Protein AF-A0A365MR87-F1 (afdb_monomer)

Solvent-accessible surface area (backbone atoms only — not comparable to full-atom values): 15514 Å² total; per-residue (Å²): 141,88,79,90,84,87,84,90,85,88,83,90,83,89,81,92,76,82,82,79,79,76,74,78,78,80,74,75,74,64,42,87,53,26,35,39,32,34,26,50,48,74,59,23,43,47,40,41,43,55,44,38,75,69,43,30,50,53,38,35,36,26,68,57,91,81,40,94,43,56,67,62,33,54,79,69,27,60,49,43,80,41,81,81,57,78,73,41,81,47,101,85,29,29,31,49,83,84,44,79,20,49,28,37,37,39,39,48,50,45,67,79,55,87,60,103,56,68,50,36,16,30,12,33,47,37,34,34,27,37,38,64,62,85,58,74,68,44,76,59,78,94,68,89,35,40,28,44,37,67,51,97,51,79,25,36,30,35,43,43,29,64,76,58,19,57,77,47,78,28,84,40,51,64,58,16,46,53,58,49,74,65,63,45,72,67,58,52,53,54,44,46,52,54,47,52,56,58,37,33,74,81,38,74,55,45,80,82,58,39,45,83,72,48,79,45,79,47,72,44,69,40,74,66,66,98,63,89,74,47,60,61,46,75,49,77,60,92,52,40,34,42,38,44,61,62,49,75,86,44,49,65,55,53,46,55,50,53,53,53,56,54,60,78,72,109

Mean predicted aligned error: 11.06 Å

pLDDT: mean 81.38, std 19.99, range [29.39, 98.56]

Radius of gyration: 28.37 Å; Cα contacts (8 Å, |Δi|>4): 464; chains: 1; bounding box: 66×49×100 Å

Structure (mmCIF, N/CA/C/O backbone):
data_AF-A0A365MR87-F1
#
_entry.id   AF-A0A365MR87-F1
#
loop_
_atom_site.group_PDB
_atom_site.id
_atom_site.type_symbol
_atom_site.label_atom_id
_atom_site.label_alt_id
_atom_site.label_comp_id
_atom_site.label_asym_id
_atom_site.label_entity_id
_atom_site.label_seq_id
_atom_site.pdbx_PDB_ins_code
_atom_site.Cartn_x
_atom_site.Cartn_y
_atom_site.Cartn_z
_atom_site.occupancy
_atom_site.B_iso_or_equiv
_atom_site.auth_seq_id
_atom_site.auth_comp_id
_atom_site.auth_asym_id
_atom_site.auth_atom_id
_atom_site.pdbx_PDB_model_num
ATOM 1 N N . MET A 1 1 ? 43.527 31.261 60.296 1.00 39.66 1 MET A N 1
ATOM 2 C CA . MET A 1 1 ? 43.014 31.760 61.588 1.00 39.66 1 MET A CA 1
ATOM 3 C C . MET A 1 1 ? 41.790 30.930 61.953 1.00 39.66 1 MET A C 1
ATOM 5 O O . MET A 1 1 ? 40.806 31.038 61.232 1.00 39.66 1 MET A O 1
ATOM 9 N N . PRO A 1 2 ? 41.865 30.044 62.959 1.00 48.03 2 PRO A N 1
ATOM 10 C CA . PRO A 1 2 ? 40.712 29.353 63.536 1.00 48.03 2 PRO A CA 1
ATOM 11 C C . PRO A 1 2 ? 40.233 30.050 64.828 1.00 48.03 2 PRO A C 1
ATOM 13 O O . PRO A 1 2 ? 41.038 30.710 65.481 1.00 48.03 2 PRO A O 1
ATOM 16 N N . ASN A 1 3 ? 38.941 29.919 65.156 1.00 32.72 3 ASN A N 1
ATOM 17 C CA . ASN A 1 3 ? 38.314 29.834 66.498 1.00 32.72 3 ASN A CA 1
ATOM 18 C C . ASN A 1 3 ? 36.781 29.971 66.308 1.00 32.72 3 ASN A C 1
ATOM 20 O O . ASN A 1 3 ? 36.352 30.884 65.609 1.00 32.72 3 ASN A O 1
ATOM 24 N N . LEU A 1 4 ? 35.940 28.983 66.667 1.00 32.91 4 LEU A N 1
ATOM 25 C CA . LEU A 1 4 ? 35.415 28.677 68.022 1.00 32.91 4 LEU A CA 1
ATOM 26 C C . LEU A 1 4 ? 34.749 29.915 68.671 1.00 32.91 4 LEU A C 1
ATOM 28 O O . LEU A 1 4 ? 35.384 30.957 68.724 1.00 32.91 4 LEU A O 1
ATOM 32 N N . GLU A 1 5 ? 33.545 29.922 69.254 1.00 35.00 5 GLU A N 1
ATOM 33 C CA . GLU A 1 5 ? 32.565 28.904 69.674 1.00 35.00 5 GLU A CA 1
ATOM 34 C C . GLU A 1 5 ? 31.368 29.649 70.353 1.00 35.00 5 GLU A C 1
ATOM 36 O O . GLU A 1 5 ? 31.521 30.824 70.689 1.00 35.00 5 GLU A O 1
ATOM 41 N N . LYS A 1 6 ? 30.272 28.922 70.664 1.00 36.34 6 LYS A N 1
ATOM 42 C CA . LYS A 1 6 ? 29.236 29.152 71.723 1.00 36.34 6 LYS A CA 1
ATOM 43 C C . LYS A 1 6 ? 28.023 30.059 71.435 1.00 36.34 6 LYS A C 1
ATOM 45 O O . LYS A 1 6 ? 28.171 31.227 71.110 1.00 36.34 6 LYS A O 1
ATOM 50 N N . GLU A 1 7 ? 26.789 29.528 71.363 1.00 31.56 7 GLU A N 1
ATOM 51 C CA . GLU A 1 7 ? 25.858 28.928 72.375 1.00 31.56 7 GLU A CA 1
ATOM 52 C C 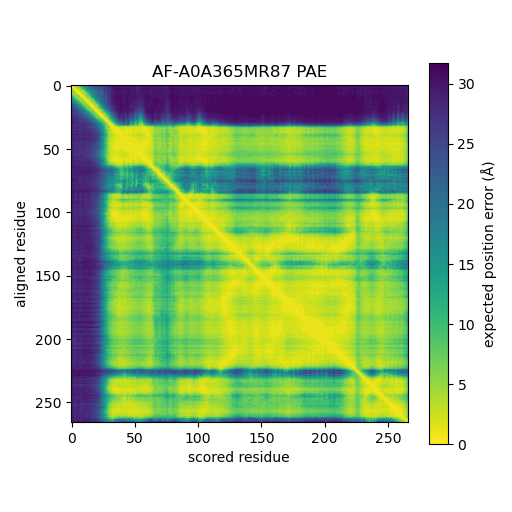. GLU A 1 7 ? 24.777 29.947 72.821 1.00 31.56 7 GLU A C 1
ATOM 54 O O . GLU A 1 7 ? 25.088 30.998 73.362 1.00 31.56 7 GLU A O 1
ATOM 59 N N . LEU A 1 8 ? 23.517 29.743 72.394 1.00 31.33 8 LEU A N 1
ATOM 60 C CA . LEU A 1 8 ? 22.327 29.331 73.182 1.00 31.33 8 LEU A CA 1
ATOM 61 C C . LEU A 1 8 ? 21.812 30.332 74.244 1.00 31.33 8 LEU A C 1
ATOM 63 O O . LEU A 1 8 ? 22.435 30.464 75.291 1.00 31.33 8 LEU A O 1
ATOM 67 N N . HIS A 1 9 ? 20.590 30.874 74.060 1.00 33.97 9 HIS A N 1
ATOM 68 C CA . HIS A 1 9 ? 19.428 30.608 74.946 1.00 33.97 9 HIS A CA 1
ATOM 69 C C . HIS A 1 9 ? 18.101 31.300 74.530 1.00 33.97 9 HIS A C 1
ATOM 71 O O . HIS A 1 9 ? 18.057 32.500 74.292 1.00 33.97 9 HIS A O 1
ATOM 77 N N . ASN A 1 10 ? 17.032 30.489 74.610 1.00 31.12 10 ASN A N 1
ATOM 78 C CA . ASN A 1 10 ? 15.643 30.736 75.047 1.00 31.12 10 ASN A CA 1
ATOM 79 C C . ASN A 1 10 ? 14.625 31.597 74.267 1.00 31.12 10 ASN A C 1
ATOM 81 O O . ASN A 1 10 ? 14.774 32.804 74.132 1.00 31.12 10 ASN A O 1
ATOM 85 N N . GLY A 1 11 ? 13.442 30.988 74.046 1.00 29.39 11 GLY A N 1
ATOM 86 C CA . GLY A 1 11 ? 12.170 31.619 74.443 1.00 29.39 11 GLY A CA 1
ATOM 87 C C . GLY A 1 11 ? 10.975 31.528 73.480 1.00 29.39 11 GLY A C 1
ATOM 88 O O . GLY A 1 11 ? 10.738 32.457 72.729 1.00 29.39 11 GLY A O 1
ATOM 89 N N . ASN A 1 12 ? 10.206 30.436 73.582 1.00 31.42 12 ASN A N 1
ATOM 90 C CA . ASN A 1 12 ? 8.736 30.286 73.474 1.00 31.42 12 ASN A CA 1
ATOM 91 C C . ASN A 1 12 ? 7.885 31.316 72.673 1.00 31.42 12 ASN A C 1
ATOM 93 O O . ASN A 1 12 ? 7.802 32.484 73.046 1.00 31.42 12 ASN A O 1
ATOM 97 N N . GLY A 1 13 ? 7.091 30.851 71.694 1.00 30.94 13 GLY A N 1
ATOM 98 C CA . GLY A 1 13 ? 6.071 31.676 71.026 1.00 30.94 13 GLY A CA 1
ATOM 99 C C . GLY A 1 13 ? 5.135 30.898 70.092 1.00 30.94 13 GLY A C 1
ATOM 100 O O . GLY A 1 13 ? 5.558 30.336 69.093 1.00 30.94 13 GLY A O 1
ATOM 101 N N . ASN A 1 14 ? 3.858 30.883 70.458 1.00 33.22 14 ASN A N 1
ATOM 102 C CA . ASN A 1 14 ? 2.709 30.215 69.846 1.00 33.22 14 ASN A CA 1
ATOM 103 C C . ASN A 1 14 ? 2.370 30.780 68.443 1.00 33.22 14 ASN A C 1
ATOM 105 O O . ASN A 1 14 ? 2.391 31.998 68.273 1.00 33.22 14 ASN A O 1
ATOM 109 N N . GLY A 1 15 ? 1.989 29.949 67.463 1.00 32.50 15 GLY A N 1
ATOM 110 C CA . GLY A 1 15 ? 1.650 30.433 66.114 1.00 32.50 15 GLY A CA 1
ATOM 111 C C . GLY A 1 15 ? 0.986 29.396 65.209 1.00 32.50 15 GLY A C 1
ATOM 112 O O . GLY A 1 15 ? 1.649 28.669 64.481 1.00 32.50 15 GLY A O 1
ATOM 113 N N . ASN A 1 16 ? -0.340 29.354 65.273 1.00 36.69 16 ASN A N 1
ATOM 114 C CA . ASN A 1 16 ? -1.251 28.583 64.433 1.00 36.69 16 ASN A CA 1
ATOM 115 C C . ASN A 1 16 ? -1.136 29.023 62.954 1.00 36.69 16 ASN A C 1
ATOM 117 O O . ASN A 1 16 ? -1.215 30.219 62.678 1.00 36.69 16 ASN A O 1
ATOM 121 N N . GLY A 1 17 ? -0.978 28.091 62.008 1.00 31.48 17 GLY A N 1
ATOM 122 C CA . GLY A 1 17 ? -0.733 28.432 60.601 1.00 31.48 17 GLY A CA 1
ATOM 123 C C . GLY A 1 17 ? -0.952 27.276 59.626 1.00 31.48 17 GLY A C 1
ATOM 124 O O . GLY A 1 17 ? 0.000 26.756 59.068 1.00 31.48 17 GLY A O 1
ATOM 125 N N . ILE A 1 18 ? -2.212 26.861 59.475 1.00 36.66 18 ILE A N 1
ATOM 126 C CA . ILE A 1 18 ? -2.854 26.421 58.222 1.00 36.66 18 ILE A CA 1
ATOM 127 C C . ILE A 1 18 ? -1.916 25.727 57.204 1.00 36.66 18 ILE A C 1
ATOM 129 O O . ILE A 1 18 ? -1.447 26.347 56.250 1.00 36.66 18 ILE A O 1
ATOM 133 N N . ASN A 1 19 ? -1.713 24.412 57.341 1.00 33.84 19 ASN A N 1
ATOM 134 C CA . ASN A 1 19 ? -1.258 23.599 56.211 1.00 33.84 19 ASN A CA 1
ATOM 135 C C . ASN A 1 19 ? -2.414 23.498 55.209 1.00 33.84 19 ASN A C 1
ATOM 137 O O . ASN A 1 19 ? -3.322 22.679 55.360 1.00 33.84 19 ASN A O 1
ATOM 141 N N . GLY A 1 20 ? -2.383 24.371 54.201 1.00 34.84 20 GLY A N 1
ATOM 142 C CA . GLY A 1 20 ? -3.139 24.211 52.969 1.00 34.84 20 GLY A CA 1
ATOM 143 C C . GLY A 1 20 ? -2.689 22.922 52.300 1.00 34.84 20 GLY A C 1
ATOM 144 O O . GLY A 1 20 ? -1.659 22.874 51.636 1.00 34.84 20 GLY A O 1
ATOM 145 N N . ASN A 1 21 ? -3.448 21.859 52.538 1.00 33.78 21 ASN A N 1
ATOM 146 C CA . ASN A 1 21 ? -3.334 20.612 51.813 1.00 33.78 21 ASN A CA 1
ATOM 147 C C . ASN A 1 21 ? -3.856 20.883 50.397 1.00 33.78 21 ASN A C 1
ATOM 149 O O . ASN A 1 21 ? -5.044 20.708 50.125 1.00 33.78 21 ASN A O 1
ATOM 153 N N . THR A 1 22 ? -2.996 21.387 49.512 1.00 37.41 22 THR A N 1
ATOM 154 C CA . THR A 1 22 ? -3.271 21.374 48.077 1.00 37.41 22 THR A CA 1
ATOM 155 C C . THR A 1 22 ? -3.253 19.908 47.678 1.00 37.41 22 THR A C 1
ATOM 157 O O . THR A 1 22 ? -2.196 19.331 47.428 1.00 37.41 22 THR A O 1
ATOM 160 N N . LYS A 1 23 ? -4.432 19.280 47.710 1.00 38.47 23 LYS A N 1
ATOM 161 C CA . LYS A 1 23 ? -4.682 18.062 46.954 1.00 38.47 23 LYS A CA 1
ATOM 162 C C . LYS A 1 23 ? -4.251 18.375 45.528 1.00 38.47 23 LYS A C 1
ATOM 164 O O . LYS A 1 23 ? -4.840 19.224 44.867 1.00 38.47 23 LYS A O 1
ATOM 169 N N . ILE A 1 24 ? -3.152 17.766 45.112 1.00 40.56 24 ILE A N 1
ATOM 170 C CA . ILE A 1 24 ? -2.909 17.559 43.698 1.00 40.56 24 ILE A CA 1
ATOM 171 C C . ILE A 1 24 ? -3.987 16.545 43.335 1.00 40.56 24 ILE A C 1
ATOM 173 O O . ILE A 1 24 ? -3.908 15.390 43.748 1.00 40.56 24 ILE A O 1
ATOM 177 N N . ASP A 1 25 ? -5.060 17.025 42.714 1.00 37.75 25 ASP A N 1
ATOM 178 C CA . ASP A 1 25 ? -6.076 16.164 42.130 1.00 37.75 25 ASP A CA 1
ATOM 179 C C . ASP A 1 25 ? -5.396 15.398 40.985 1.00 37.75 25 ASP A C 1
ATOM 181 O O . ASP A 1 25 ? -5.304 15.868 39.853 1.00 37.75 25 ASP A O 1
ATOM 185 N N . GLU A 1 26 ? -4.848 14.225 41.305 1.00 44.50 26 GLU A N 1
ATOM 186 C CA . GLU A 1 26 ? -4.468 13.192 40.341 1.00 44.50 26 GLU A CA 1
ATOM 187 C C . GLU A 1 26 ? -5.735 12.508 39.802 1.00 44.50 26 GLU A C 1
ATOM 189 O O . GLU A 1 26 ? -5.887 11.295 39.881 1.00 44.50 26 GLU A O 1
ATOM 194 N N . ASP A 1 27 ? -6.656 13.281 39.229 1.00 43.44 27 ASP A N 1
ATOM 195 C CA . ASP A 1 27 ? -7.640 12.747 38.290 1.00 43.44 27 ASP A CA 1
ATOM 196 C C . ASP A 1 27 ? -7.040 12.877 36.886 1.00 43.44 27 ASP A C 1
ATOM 198 O O . ASP A 1 27 ? -7.442 13.694 36.057 1.00 43.44 27 ASP A O 1
ATOM 202 N N . SER A 1 28 ? -6.028 12.051 36.596 1.00 48.81 28 SER A N 1
ATOM 203 C CA . SER A 1 28 ? -5.763 11.699 35.206 1.00 48.81 28 SER A CA 1
ATOM 204 C C . SER A 1 28 ? -6.929 10.823 34.769 1.00 48.81 28 SER A C 1
ATOM 206 O O . SER A 1 28 ? -6.945 9.623 35.050 1.00 48.81 28 SER A O 1
ATOM 208 N N . CYS A 1 29 ? -7.934 11.428 34.143 1.00 47.59 29 CYS A N 1
ATOM 209 C CA . CYS A 1 29 ? -9.028 10.721 33.497 1.00 47.59 29 CYS A CA 1
ATOM 210 C C . CYS A 1 29 ? -8.429 9.778 32.444 1.00 47.59 29 CYS A C 1
ATOM 212 O O . CYS A 1 29 ? -8.206 10.174 31.301 1.00 47.59 29 CYS A O 1
ATOM 214 N N . ILE A 1 30 ? -8.106 8.540 32.831 1.00 58.91 30 ILE A N 1
ATOM 215 C CA . ILE A 1 30 ? -7.782 7.479 31.884 1.00 58.91 30 ILE A CA 1
ATOM 216 C C . ILE A 1 30 ? -9.048 7.323 31.058 1.00 58.91 30 ILE A C 1
ATOM 218 O O . ILE A 1 30 ? -10.094 6.939 31.580 1.00 58.91 30 ILE A O 1
ATOM 222 N N . ASN A 1 31 ? -8.967 7.710 29.791 1.00 64.25 31 ASN A N 1
ATOM 223 C CA . ASN A 1 31 ? -10.094 7.627 28.886 1.00 64.25 31 ASN A CA 1
ATOM 224 C C . ASN A 1 31 ? -10.540 6.151 28.859 1.00 64.25 31 ASN A C 1
ATOM 226 O O . ASN A 1 31 ? -9.704 5.287 28.571 1.00 64.25 31 ASN A O 1
ATOM 230 N N . PRO A 1 32 ? -11.789 5.815 29.241 1.00 72.38 32 PRO A N 1
ATOM 231 C CA . PRO A 1 32 ? -12.143 4.444 29.619 1.00 72.38 32 PRO A CA 1
ATOM 232 C C . PRO A 1 32 ? -12.109 3.474 28.438 1.00 72.38 32 PRO A C 1
ATOM 234 O O . PRO A 1 32 ? -12.088 2.261 28.639 1.00 72.38 32 PRO A O 1
ATOM 237 N N . HIS A 1 33 ? -12.109 3.996 27.211 1.00 88.12 33 HIS A N 1
ATOM 238 C CA . HIS A 1 33 ? -12.177 3.181 26.016 1.00 88.12 33 HIS A CA 1
ATOM 239 C C . HIS A 1 33 ? -10.834 2.562 25.632 1.00 88.12 33 HIS A C 1
ATOM 241 O O . HIS A 1 33 ? -9.758 3.166 25.695 1.00 88.12 33 HIS A O 1
ATOM 247 N N . SER A 1 34 ? -10.937 1.328 25.162 1.00 93.44 34 SER A N 1
ATOM 248 C CA . SER A 1 34 ? -9.838 0.519 24.679 1.00 93.44 34 SER A CA 1
ATOM 249 C C . SER A 1 34 ? -10.014 0.145 23.207 1.00 93.44 34 SER A C 1
ATOM 251 O O . SER A 1 34 ? -11.113 -0.183 22.760 1.00 93.44 34 SER A O 1
ATOM 253 N N . PHE A 1 35 ? -8.911 0.170 22.459 1.00 94.56 35 PHE A N 1
ATOM 254 C CA . PHE A 1 35 ? -8.877 -0.053 21.016 1.00 94.56 35 PHE A CA 1
ATOM 255 C C . PHE A 1 35 ? -7.924 -1.181 20.631 1.00 94.56 35 PHE A C 1
ATOM 257 O O . PHE A 1 35 ? -6.747 -1.168 21.001 1.00 94.56 35 PHE A O 1
ATOM 264 N N . GLY A 1 36 ? -8.420 -2.106 19.815 1.00 93.81 36 GLY A N 1
ATOM 265 C CA . GLY A 1 36 ? -7.586 -2.989 19.006 1.00 93.81 36 GLY A CA 1
ATOM 266 C C . GLY A 1 36 ? -7.402 -2.404 17.607 1.00 93.81 36 GLY A C 1
ATOM 267 O O . GLY A 1 36 ? -8.382 -2.084 16.946 1.00 93.81 36 GLY A O 1
ATOM 268 N N . ILE A 1 37 ? -6.173 -2.250 17.128 1.00 93.00 37 ILE A N 1
ATOM 269 C CA . ILE A 1 37 ? -5.883 -1.732 15.783 1.00 93.00 37 ILE A CA 1
ATOM 270 C C . ILE A 1 37 ? -5.313 -2.867 14.939 1.00 93.00 37 ILE A C 1
ATOM 272 O O . ILE A 1 37 ? -4.343 -3.495 15.345 1.00 93.00 37 ILE A O 1
ATOM 276 N N . ILE A 1 38 ? -5.891 -3.132 13.772 1.00 92.00 38 ILE A N 1
ATOM 277 C CA . ILE A 1 38 ? -5.491 -4.213 12.865 1.00 92.00 38 ILE A CA 1
ATOM 278 C C . ILE A 1 38 ? -4.833 -3.592 11.631 1.00 92.00 38 ILE A C 1
ATOM 280 O O . ILE A 1 38 ? -5.456 -2.803 10.923 1.00 92.00 38 ILE A O 1
ATOM 284 N N . GLY A 1 39 ? -3.578 -3.964 11.368 1.00 89.25 39 GLY A N 1
ATOM 285 C CA . GLY A 1 39 ? -2.770 -3.481 10.246 1.00 89.25 39 GLY A CA 1
ATOM 286 C C . GLY A 1 39 ? -1.768 -2.401 10.659 1.00 89.25 39 GLY A C 1
ATOM 287 O O . GLY A 1 39 ? -2.120 -1.243 10.852 1.00 89.25 39 GLY A O 1
ATOM 288 N N . GLY A 1 40 ? -0.489 -2.755 10.727 1.00 86.44 40 GLY A N 1
ATOM 289 C CA . GLY A 1 40 ? 0.649 -1.917 11.118 1.00 86.44 40 GLY A CA 1
ATOM 290 C C . GLY A 1 40 ? 1.262 -1.087 9.987 1.00 86.44 40 GLY A C 1
ATOM 291 O O . GLY A 1 40 ? 2.439 -0.731 10.045 1.00 86.44 40 GLY A O 1
ATOM 292 N N . GLY A 1 41 ? 0.485 -0.767 8.949 1.00 85.56 41 GLY A N 1
ATOM 293 C CA . GLY A 1 41 ? 0.874 0.217 7.937 1.00 85.56 41 GLY A CA 1
ATOM 294 C C . GLY A 1 41 ? 0.895 1.646 8.494 1.00 85.56 41 GLY A C 1
ATOM 295 O O . GLY A 1 41 ? 0.666 1.871 9.683 1.00 85.56 41 GLY A O 1
ATOM 296 N N . TRP A 1 42 ? 1.119 2.636 7.623 1.00 87.19 42 TRP A N 1
ATOM 297 C CA . TRP A 1 42 ? 1.123 4.056 8.003 1.00 87.19 42 TRP A CA 1
ATOM 298 C C . TRP A 1 42 ? -0.114 4.438 8.823 1.00 87.19 42 TRP A C 1
ATOM 300 O O . TRP A 1 42 ? 0.020 4.953 9.930 1.00 87.19 42 TRP A O 1
ATOM 310 N N . TYR A 1 43 ? -1.304 4.110 8.311 1.00 91.25 43 TYR A N 1
ATOM 311 C CA . TYR A 1 43 ? -2.580 4.449 8.939 1.00 91.25 43 TYR A CA 1
ATOM 312 C C . TYR A 1 43 ? -2.757 3.819 10.318 1.00 91.25 43 TYR A C 1
ATOM 314 O O . TYR A 1 43 ? -3.024 4.546 11.270 1.00 91.25 43 TYR A O 1
ATOM 322 N N . GLY A 1 44 ? -2.578 2.503 10.460 1.00 90.94 44 GLY A N 1
ATOM 323 C CA . GLY A 1 44 ? -2.753 1.861 11.761 1.00 90.94 44 GLY A CA 1
ATOM 324 C C . GLY A 1 44 ? -1.720 2.315 12.791 1.00 90.94 44 GLY A C 1
ATOM 325 O O . GLY A 1 44 ? -2.093 2.588 13.929 1.00 90.94 44 GLY A O 1
ATOM 326 N N . CYS A 1 45 ? -0.454 2.511 12.398 1.00 89.12 45 CYS A N 1
ATOM 327 C CA . CYS A 1 45 ? 0.570 3.073 13.287 1.00 89.12 45 CYS A CA 1
ATOM 328 C C . CYS A 1 45 ? 0.222 4.497 13.747 1.00 89.12 45 CYS A C 1
ATOM 330 O O . CYS A 1 45 ? 0.343 4.814 14.934 1.00 89.12 45 CYS A O 1
ATOM 332 N N . HIS A 1 46 ? -0.224 5.357 12.827 1.00 89.94 46 HIS A N 1
ATOM 333 C CA . HIS A 1 46 ? -0.623 6.722 13.161 1.00 89.94 46 HIS A CA 1
ATOM 334 C C . HIS A 1 46 ? -1.851 6.741 14.072 1.00 89.94 46 HIS A C 1
ATOM 336 O O . HIS A 1 46 ? -1.789 7.336 15.140 1.00 89.94 46 HIS A O 1
ATOM 342 N N . ILE A 1 47 ? -2.927 6.036 13.706 1.00 92.00 47 ILE A N 1
ATOM 343 C CA . ILE A 1 47 ? -4.153 5.949 14.513 1.00 92.00 47 ILE A CA 1
ATOM 344 C C . ILE A 1 47 ? -3.829 5.427 15.916 1.00 92.00 47 ILE A C 1
ATOM 346 O O . ILE A 1 47 ? -4.260 6.022 16.902 1.00 92.00 47 ILE A O 1
ATOM 350 N N . ALA A 1 48 ? -3.024 4.365 16.022 1.00 91.12 48 ALA A N 1
ATOM 351 C CA . ALA A 1 48 ? -2.650 3.797 17.311 1.00 91.12 48 ALA A CA 1
ATOM 352 C C . ALA A 1 48 ? -1.884 4.798 18.190 1.00 91.12 48 ALA A C 1
ATOM 354 O O . ALA A 1 48 ? -2.157 4.916 19.384 1.00 91.12 48 ALA A O 1
ATOM 355 N N . THR A 1 49 ? -0.934 5.527 17.600 1.00 89.19 49 THR A N 1
ATOM 356 C CA . THR A 1 49 ? -0.131 6.529 18.314 1.00 89.19 49 THR A CA 1
ATOM 357 C C . THR A 1 49 ? -0.980 7.728 18.735 1.00 89.19 49 THR A C 1
ATOM 359 O O . THR A 1 49 ? -0.893 8.150 19.887 1.00 89.19 49 THR A O 1
ATOM 362 N N . SER A 1 50 ? -1.840 8.236 17.848 1.00 90.81 50 SER A N 1
ATOM 363 C CA . SER A 1 50 ? -2.726 9.371 18.126 1.00 90.81 50 SER A CA 1
ATOM 364 C C . SER A 1 50 ? -3.734 9.049 19.231 1.00 90.81 50 SER A C 1
ATOM 366 O O . SER A 1 50 ? -3.867 9.820 20.176 1.00 90.81 50 SER A O 1
ATOM 368 N N . LEU A 1 51 ? -4.386 7.880 19.186 1.00 91.00 51 LEU A N 1
ATOM 369 C CA . LEU A 1 51 ? -5.309 7.455 20.246 1.00 91.00 51 LEU A CA 1
ATOM 370 C C . LEU A 1 51 ? -4.586 7.273 21.588 1.00 91.00 51 LEU A C 1
ATOM 372 O O . LEU A 1 51 ? -5.075 7.710 22.627 1.00 91.00 51 LEU A O 1
ATOM 376 N N . ARG A 1 52 ? -3.382 6.693 21.590 1.00 88.75 52 ARG A N 1
ATOM 377 C CA . ARG A 1 52 ? -2.610 6.539 22.829 1.00 88.75 52 ARG A CA 1
ATOM 378 C C . ARG A 1 52 ? -2.190 7.884 23.426 1.00 88.75 52 ARG A C 1
ATOM 380 O O . ARG A 1 52 ? -2.228 8.038 24.644 1.00 88.75 52 ARG A O 1
ATOM 387 N N . ALA A 1 53 ? -1.822 8.858 22.591 1.00 88.69 53 ALA A N 1
ATOM 388 C CA . ALA A 1 53 ? -1.485 10.213 23.033 1.00 88.69 53 ALA A CA 1
ATOM 389 C C . ALA A 1 53 ? -2.671 10.937 23.700 1.00 88.69 53 ALA A C 1
ATOM 391 O O . ALA A 1 53 ? -2.457 11.791 24.555 1.00 88.69 53 ALA A O 1
ATOM 392 N N . LEU A 1 54 ? -3.906 10.557 23.359 1.00 89.44 54 LEU A N 1
ATOM 393 C CA . LEU A 1 54 ? -5.142 11.046 23.983 1.00 89.44 54 LEU A CA 1
ATOM 394 C C . LEU A 1 54 ? -5.548 10.263 25.248 1.00 89.44 54 LEU A C 1
ATOM 396 O O . LEU A 1 54 ? -6.617 10.503 25.806 1.00 89.44 54 LEU A O 1
ATOM 400 N N . GLY A 1 55 ? -4.715 9.323 25.708 1.00 89.38 55 GLY A N 1
ATOM 401 C CA . GLY A 1 55 ? -4.924 8.574 26.950 1.00 89.38 55 GLY A CA 1
ATOM 402 C C . GLY A 1 55 ? -5.748 7.290 26.815 1.00 89.38 55 GLY A C 1
ATOM 403 O O . GLY A 1 55 ? -6.028 6.657 27.831 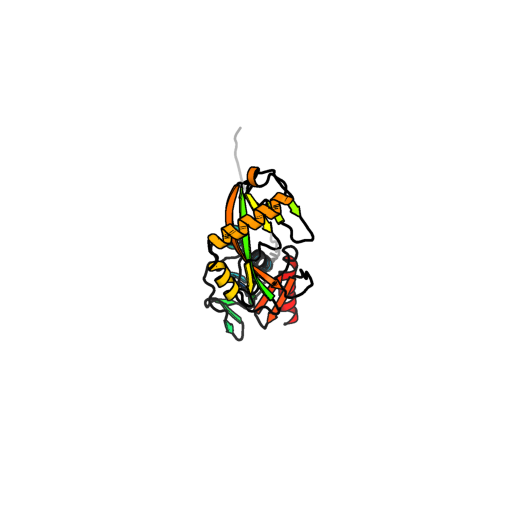1.00 89.38 55 GLY A O 1
ATOM 404 N N . PHE A 1 56 ? -6.118 6.874 25.598 1.00 90.56 56 PHE A N 1
ATOM 405 C CA . PHE A 1 56 ? -6.826 5.609 25.378 1.00 90.56 56 PHE A CA 1
ATOM 406 C C . PHE A 1 56 ? -5.899 4.394 25.529 1.00 90.56 56 PHE A C 1
ATOM 408 O O . PHE A 1 56 ? -4.711 4.436 25.185 1.00 90.56 56 PHE A O 1
ATOM 415 N N . ARG A 1 57 ? -6.456 3.257 25.968 1.00 91.81 57 ARG A N 1
ATOM 416 C CA . ARG A 1 57 ? -5.744 1.969 25.952 1.00 91.81 57 ARG A CA 1
ATOM 417 C C . ARG A 1 57 ? -5.721 1.425 24.526 1.00 91.81 57 ARG A C 1
ATOM 419 O O . ARG A 1 57 ? -6.772 1.129 23.974 1.00 91.81 57 ARG A O 1
ATOM 426 N N . VAL A 1 58 ? -4.545 1.237 23.935 1.00 91.56 58 VAL A N 1
ATOM 427 C CA . VAL A 1 58 ? -4.420 0.800 22.533 1.00 91.56 58 VAL A CA 1
ATOM 428 C C . VAL A 1 58 ? -3.492 -0.402 22.413 1.00 91.56 58 VAL A C 1
ATOM 430 O O . VAL A 1 58 ? -2.446 -0.439 23.061 1.00 91.56 58 VAL A O 1
ATOM 433 N N . LYS A 1 59 ? -3.853 -1.350 21.545 1.00 90.44 59 LYS A N 1
ATOM 434 C CA . LYS A 1 59 ? -2.990 -2.452 21.109 1.00 90.44 59 LYS A CA 1
ATOM 435 C C . LYS A 1 59 ? -3.037 -2.591 19.587 1.00 90.44 59 LYS A C 1
ATOM 437 O O . 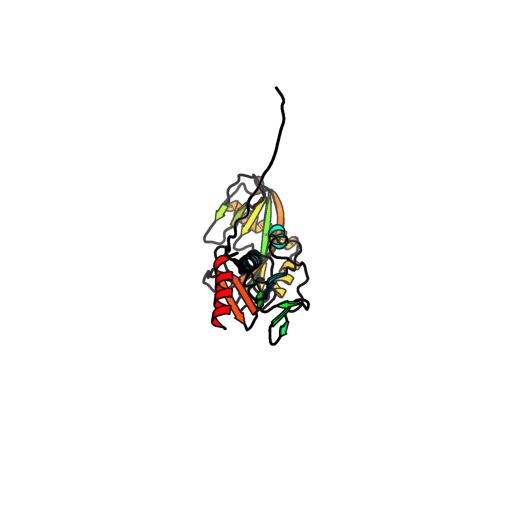LYS A 1 59 ? -4.120 -2.610 19.010 1.00 90.44 59 LYS A O 1
ATOM 442 N N . LEU A 1 60 ? -1.871 -2.676 18.946 1.00 89.19 60 LEU A N 1
ATOM 443 C CA . LEU A 1 60 ? -1.729 -2.833 17.493 1.00 89.19 60 LEU A CA 1
ATOM 444 C C . LEU A 1 60 ? -1.394 -4.291 17.141 1.00 89.19 60 LEU A C 1
ATOM 446 O O . LEU A 1 60 ? -0.518 -4.890 17.762 1.00 89.19 60 LEU A O 1
ATOM 450 N N . PHE A 1 61 ? -2.063 -4.829 16.127 1.00 88.06 61 PHE A N 1
ATOM 451 C CA . PHE A 1 61 ? -1.896 -6.182 15.606 1.00 88.06 61 PHE A CA 1
ATOM 452 C C . PHE A 1 61 ? -1.419 -6.119 14.150 1.00 88.06 61 PHE A C 1
ATOM 454 O O . PHE A 1 61 ? -2.049 -5.471 13.309 1.00 88.06 61 PHE A O 1
ATOM 461 N N . GLU A 1 62 ? -0.316 -6.803 13.842 1.00 84.38 62 GLU A N 1
ATOM 462 C CA . GLU A 1 62 ? 0.257 -6.886 12.494 1.00 84.38 62 GLU A CA 1
ATOM 463 C C . GLU A 1 62 ? 0.678 -8.327 12.176 1.00 84.38 62 GLU A C 1
ATOM 465 O O . GLU A 1 62 ? 1.342 -8.992 12.973 1.00 84.38 62 GLU A O 1
ATOM 470 N N . GLN A 1 63 ? 0.293 -8.803 10.990 1.00 79.88 63 GLN A N 1
ATOM 471 C CA . GLN A 1 63 ? 0.520 -10.183 10.558 1.00 79.88 63 GLN A CA 1
ATOM 472 C C . GLN A 1 63 ? 1.935 -10.421 10.010 1.00 79.88 63 GLN A C 1
ATOM 474 O O . GLN A 1 63 ? 2.432 -11.546 10.044 1.00 79.88 63 GLN A O 1
ATOM 479 N N . HIS A 1 64 ? 2.587 -9.385 9.481 1.00 73.94 64 HIS A N 1
ATOM 480 C CA . HIS A 1 64 ? 3.915 -9.469 8.890 1.00 73.94 64 HIS A CA 1
ATOM 481 C C . HIS A 1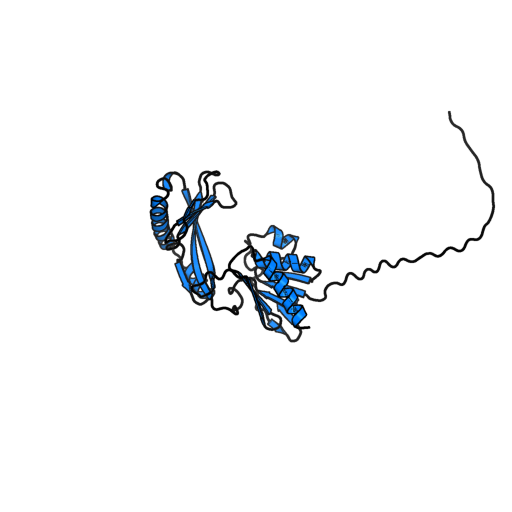 64 ? 4.971 -8.926 9.842 1.00 73.94 64 HIS A C 1
ATOM 483 O O . HIS A 1 64 ? 4.975 -7.741 10.156 1.00 73.94 64 HIS A O 1
ATOM 489 N N . SER A 1 65 ? 5.951 -9.759 10.196 1.00 62.12 65 SER A N 1
ATOM 490 C CA . SER A 1 65 ? 7.117 -9.337 10.982 1.00 62.12 65 SER A CA 1
ATOM 491 C C . SER A 1 65 ? 7.935 -8.237 10.305 1.00 62.12 65 SER A C 1
ATOM 493 O O . SER A 1 65 ? 8.664 -7.530 10.987 1.00 62.12 65 SER A O 1
ATOM 495 N N . ASP A 1 66 ? 7.816 -8.079 8.983 1.00 56.53 66 ASP A N 1
ATOM 496 C CA . ASP A 1 66 ? 8.521 -7.090 8.162 1.00 56.53 66 ASP A CA 1
ATOM 497 C C . ASP A 1 66 ? 7.714 -5.811 7.910 1.00 56.53 66 ASP A C 1
ATOM 499 O O . ASP A 1 66 ? 7.721 -5.262 6.808 1.00 56.53 66 ASP A O 1
ATOM 503 N N . CYS A 1 67 ? 7.016 -5.296 8.927 1.00 52.62 67 CYS A N 1
ATOM 504 C CA . CYS A 1 67 ? 6.356 -4.005 8.773 1.00 52.62 67 CYS A CA 1
ATOM 505 C C . CYS A 1 67 ? 7.395 -2.877 8.612 1.00 52.62 67 CYS A C 1
ATOM 507 O O . CYS A 1 67 ? 8.405 -2.806 9.317 1.00 52.62 67 CYS A O 1
ATOM 509 N N . TYR A 1 68 ? 7.144 -1.969 7.667 1.00 53.38 68 TYR A N 1
ATOM 510 C CA . TYR A 1 68 ? 8.025 -0.833 7.364 1.00 53.38 68 TYR A CA 1
ATOM 511 C C . TYR A 1 68 ? 8.274 0.062 8.594 1.00 53.38 68 TYR A C 1
ATOM 513 O O . TYR A 1 68 ? 9.312 0.704 8.720 1.00 53.38 68 TYR A O 1
ATOM 521 N N . MET A 1 69 ? 7.340 0.045 9.548 1.00 56.19 69 MET A N 1
ATOM 522 C CA . MET A 1 69 ? 7.344 0.867 10.756 1.00 56.19 69 MET A CA 1
ATOM 523 C C . MET A 1 69 ? 7.709 0.077 12.020 1.00 56.19 69 MET A C 1
ATOM 525 O O . MET A 1 69 ? 7.248 0.418 13.109 1.00 56.19 69 MET A O 1
ATOM 529 N N . LYS A 1 70 ? 8.566 -0.950 11.902 1.00 55.81 70 LYS A N 1
ATOM 530 C CA . LYS A 1 70 ? 9.076 -1.769 13.025 1.00 55.81 70 LYS A CA 1
ATOM 531 C C . LYS A 1 70 ? 9.429 -0.943 14.263 1.00 55.81 70 LYS A C 1
ATOM 533 O O . LYS A 1 70 ? 9.074 -1.323 15.375 1.00 55.81 70 LYS A O 1
ATOM 538 N N . HIS A 1 71 ? 10.117 0.184 14.076 1.00 53.81 71 HIS A N 1
ATOM 539 C CA . HIS A 1 71 ? 10.554 1.019 15.191 1.00 53.81 71 HIS A CA 1
ATOM 540 C C . HIS A 1 71 ? 9.366 1.710 15.877 1.00 53.81 71 HIS A C 1
ATOM 542 O O . HIS A 1 71 ? 9.164 1.513 17.067 1.00 53.81 71 HIS A O 1
ATOM 548 N N . LEU A 1 72 ? 8.513 2.415 15.126 1.00 51.16 72 LEU A N 1
ATOM 549 C CA . LEU A 1 72 ? 7.365 3.152 15.679 1.00 51.16 72 LEU A CA 1
ATOM 550 C C . LEU A 1 72 ? 6.309 2.234 16.312 1.00 51.16 72 LEU A C 1
ATOM 552 O O . LEU A 1 72 ? 5.765 2.544 17.371 1.00 51.16 72 LEU A O 1
ATOM 556 N N . ALA A 1 73 ? 6.062 1.071 15.710 1.00 51.34 73 ALA A N 1
ATOM 557 C CA . ALA A 1 73 ? 5.093 0.103 16.214 1.00 51.34 73 ALA A CA 1
ATOM 558 C C . ALA A 1 73 ? 5.515 -0.496 17.575 1.00 51.34 73 ALA A C 1
ATOM 560 O O . ALA A 1 73 ? 4.671 -0.746 18.443 1.00 51.34 73 ALA A O 1
ATOM 561 N N . THR A 1 74 ? 6.822 -0.693 17.787 1.00 54.69 74 THR A N 1
ATOM 562 C CA . THR A 1 74 ? 7.351 -1.391 18.971 1.00 54.69 74 THR A CA 1
ATOM 563 C C . THR A 1 74 ? 7.521 -0.461 20.173 1.00 54.69 74 THR A C 1
ATOM 565 O O . THR A 1 74 ? 7.159 -0.842 21.285 1.00 54.69 74 THR A O 1
ATOM 568 N N . THR A 1 75 ? 8.020 0.766 19.985 1.00 52.66 75 THR A N 1
ATOM 569 C CA . THR A 1 75 ? 8.279 1.693 21.105 1.00 52.66 75 THR A CA 1
ATOM 570 C C . THR A 1 75 ? 7.055 2.497 21.542 1.00 52.66 75 THR A C 1
ATOM 572 O O . THR A 1 75 ? 7.004 2.909 22.699 1.00 52.66 75 THR A O 1
ATOM 575 N N . SER A 1 76 ? 6.058 2.705 20.671 1.00 51.12 76 SER A N 1
ATOM 576 C CA . SER A 1 76 ? 4.942 3.629 20.949 1.00 51.12 76 SER A CA 1
ATOM 577 C C . SER A 1 76 ? 3.579 2.951 21.123 1.00 51.12 76 SER A C 1
ATOM 579 O O . SER A 1 76 ? 2.750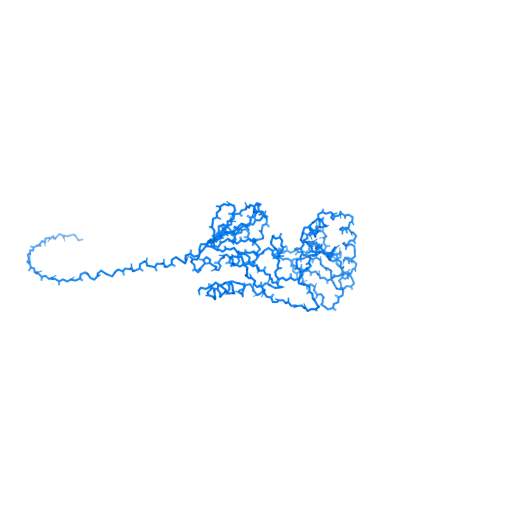 3.457 21.875 1.00 51.12 76 SER A O 1
ATOM 581 N N . SER A 1 77 ? 3.320 1.794 20.504 1.00 53.50 77 SER A N 1
ATOM 582 C CA . SER A 1 77 ? 1.953 1.233 20.409 1.00 53.50 77 SER A CA 1
ATOM 583 C C . SER A 1 77 ? 1.769 -0.162 21.013 1.00 53.50 77 SER A C 1
ATOM 585 O O . SER A 1 77 ? 0.636 -0.627 21.088 1.00 53.50 77 SER A O 1
ATOM 587 N N . GLY A 1 78 ? 2.837 -0.828 21.471 1.00 57.97 78 GLY A N 1
ATOM 588 C CA . GLY A 1 78 ? 2.740 -2.211 21.955 1.00 57.97 78 GLY A CA 1
ATOM 589 C C . GLY A 1 78 ? 2.287 -3.171 20.851 1.00 57.97 78 GLY A C 1
ATOM 590 O O . GLY A 1 78 ? 1.331 -3.920 21.039 1.00 57.97 78 GLY A O 1
ATOM 591 N N . CYS A 1 79 ? 2.927 -3.088 19.679 1.00 58.44 79 CYS A N 1
ATOM 592 C CA . CYS A 1 79 ? 2.628 -3.955 18.543 1.00 58.44 79 CYS A CA 1
ATOM 593 C C . CYS A 1 79 ? 2.885 -5.427 18.884 1.00 58.44 79 CYS A C 1
ATOM 595 O O . CYS A 1 79 ? 3.975 -5.776 19.345 1.00 58.44 79 CYS A O 1
ATOM 597 N N . ILE A 1 80 ? 1.896 -6.282 18.625 1.00 57.09 80 ILE A N 1
ATOM 598 C CA . ILE A 1 80 ? 2.049 -7.733 18.677 1.00 57.09 80 ILE A CA 1
ATOM 599 C C . ILE A 1 80 ? 2.047 -8.288 17.259 1.00 57.09 80 ILE A C 1
ATOM 601 O O . ILE A 1 80 ? 1.143 -8.029 16.462 1.00 57.09 80 ILE A O 1
ATOM 605 N N . TRP A 1 81 ? 3.072 -9.089 16.981 1.00 55.72 81 TRP A N 1
ATOM 606 C CA . TRP A 1 81 ? 3.155 -9.905 15.782 1.00 55.72 81 TRP A CA 1
ATOM 607 C C . TRP A 1 81 ? 2.338 -11.167 16.002 1.00 55.72 81 TRP A C 1
ATOM 609 O O . TRP A 1 81 ? 2.715 -12.018 16.810 1.00 55.72 81 TRP A O 1
ATOM 619 N N . ALA A 1 82 ? 1.228 -11.291 15.292 1.00 56.28 82 ALA A N 1
ATOM 620 C CA . ALA A 1 82 ? 0.425 -12.495 15.345 1.00 56.28 82 ALA A CA 1
ATOM 621 C C . ALA A 1 82 ? -0.332 -12.695 14.036 1.00 56.28 82 ALA A C 1
ATOM 623 O O . ALA A 1 82 ? -0.724 -11.738 13.367 1.00 56.28 82 ALA A O 1
ATOM 624 N N . SER A 1 83 ? -0.550 -13.959 13.670 1.00 56.22 83 SER A N 1
ATOM 625 C CA . SER A 1 83 ? -1.529 -14.283 12.637 1.00 56.22 83 SER A CA 1
ATOM 626 C C . SER A 1 83 ? -2.898 -13.930 13.209 1.00 56.22 83 SER A C 1
ATOM 628 O O . SER A 1 83 ? -3.369 -14.595 14.128 1.00 56.22 83 SER A O 1
ATOM 630 N N . ILE A 1 84 ? -3.478 -12.826 12.736 1.00 60.31 84 ILE A N 1
ATOM 631 C CA . ILE A 1 84 ? -4.655 -12.235 13.371 1.00 60.31 84 ILE A CA 1
ATOM 632 C C . ILE A 1 84 ? -5.818 -13.231 13.304 1.00 60.31 84 ILE A C 1
ATOM 634 O O . ILE A 1 84 ? -6.337 -13.545 12.232 1.00 60.31 84 ILE A O 1
ATOM 638 N N . MET A 1 85 ? -6.219 -13.722 14.477 1.00 64.44 85 MET A N 1
ATOM 639 C CA . MET A 1 85 ? -7.413 -14.541 14.680 1.00 64.44 85 MET A CA 1
ATOM 640 C C . MET A 1 85 ? -8.700 -13.713 14.486 1.00 64.44 85 MET A C 1
ATOM 642 O O . MET A 1 85 ? -8.645 -12.482 14.507 1.00 64.44 85 MET A O 1
ATOM 646 N N . PRO A 1 86 ? -9.870 -14.341 14.262 1.00 78.44 86 PRO A N 1
ATOM 647 C CA . PRO A 1 86 ? -11.114 -13.621 13.986 1.00 78.44 86 PRO A CA 1
ATOM 648 C C . PRO A 1 86 ? -11.511 -12.655 15.112 1.00 78.44 86 PRO A C 1
ATOM 650 O O . PRO A 1 86 ? -11.609 -13.037 16.279 1.00 78.44 86 PRO A O 1
ATOM 653 N N . VAL A 1 87 ? -11.803 -11.409 14.740 1.00 86.06 87 VAL A N 1
ATOM 654 C CA . VAL A 1 87 ? -12.476 -10.431 15.593 1.00 86.06 87 VAL A CA 1
ATOM 655 C C . VAL A 1 87 ? -13.884 -10.934 15.858 1.00 86.06 87 VAL A C 1
ATOM 657 O O . VAL A 1 87 ? -14.655 -11.170 14.927 1.00 86.06 87 VAL A O 1
ATOM 660 N N . THR A 1 88 ? -14.236 -11.058 17.133 1.00 89.81 88 THR A N 1
ATOM 661 C CA . THR A 1 88 ? -15.588 -11.446 17.546 1.00 89.81 88 THR A CA 1
ATOM 662 C C . THR A 1 88 ? -16.258 -10.279 18.250 1.00 89.81 88 THR A C 1
ATOM 664 O O . THR A 1 88 ? -15.769 -9.810 19.277 1.00 89.81 88 THR A O 1
ATOM 667 N N . VAL A 1 89 ? -17.379 -9.803 17.708 1.00 89.31 89 VAL A N 1
ATOM 668 C CA . VAL A 1 89 ? -18.205 -8.791 18.377 1.00 89.31 89 VAL A CA 1
ATOM 669 C C . VAL A 1 89 ? -18.981 -9.466 19.505 1.00 89.31 89 VAL A C 1
ATOM 671 O O . VAL A 1 89 ? -19.630 -10.489 19.294 1.00 89.31 89 VAL A O 1
ATOM 674 N N . VAL A 1 90 ? -18.904 -8.890 20.700 1.00 91.31 90 VAL A N 1
ATOM 675 C CA . VAL A 1 90 ? -19.680 -9.289 21.880 1.00 91.31 90 VAL A CA 1
ATOM 676 C C . VAL A 1 90 ? -20.552 -8.112 22.322 1.00 91.31 90 VAL A C 1
ATOM 678 O O . VAL A 1 90 ? -20.333 -6.987 21.877 1.00 91.31 90 VAL A O 1
ATOM 681 N N . GLU A 1 91 ? -21.540 -8.358 23.183 1.00 85.50 91 GLU A N 1
ATOM 682 C CA . GLU A 1 91 ? -22.545 -7.360 23.603 1.00 85.50 91 GLU A CA 1
ATOM 683 C C . GLU A 1 91 ? -21.915 -6.001 23.973 1.00 85.50 91 GLU A C 1
ATOM 685 O O . GLU A 1 91 ? -22.241 -4.961 23.393 1.00 85.50 91 GLU A O 1
ATOM 690 N N . ASP A 1 92 ? -20.879 -6.033 24.813 1.00 87.31 92 ASP A N 1
ATOM 691 C CA . ASP A 1 92 ? -20.242 -4.819 25.326 1.00 87.31 92 ASP A CA 1
ATOM 692 C C . ASP A 1 92 ? -18.849 -4.530 24.749 1.00 87.31 92 ASP A C 1
ATOM 694 O O . ASP A 1 92 ? -18.126 -3.687 25.280 1.00 87.31 92 ASP A O 1
ATOM 698 N N . GLY A 1 93 ? -18.425 -5.206 23.679 1.00 92.44 93 GLY A N 1
ATOM 699 C CA . GLY A 1 93 ? -17.052 -5.058 23.195 1.00 92.44 93 GLY A CA 1
ATOM 700 C C . GLY A 1 93 ? -16.718 -5.851 21.940 1.00 92.44 93 GLY A C 1
ATOM 701 O O . GLY A 1 93 ? -17.579 -6.343 21.214 1.00 92.44 93 GLY A O 1
ATOM 702 N N . VAL A 1 94 ? -15.424 -5.994 21.703 1.00 93.50 94 VAL A N 1
ATOM 703 C CA . VAL A 1 94 ? -14.847 -6.842 20.662 1.00 93.50 94 VAL A CA 1
ATOM 704 C C . VAL A 1 94 ? -13.701 -7.653 21.256 1.00 93.50 94 VAL A C 1
ATOM 706 O O . VAL A 1 94 ? -12.939 -7.155 22.084 1.00 93.50 94 VAL A O 1
ATOM 709 N N . LEU A 1 95 ? -13.594 -8.917 20.858 1.00 92.25 95 LEU A N 1
ATOM 710 C CA . LEU A 1 95 ? -12.514 -9.813 21.260 1.00 92.25 95 LEU A CA 1
ATOM 711 C C . LEU A 1 95 ? -11.526 -9.979 20.107 1.00 92.25 95 LEU A C 1
ATOM 713 O O . LEU A 1 95 ? -11.931 -10.313 18.992 1.00 92.25 95 LEU A O 1
ATOM 717 N N . ILE A 1 96 ? -10.239 -9.790 20.397 1.00 89.06 96 ILE A N 1
ATOM 718 C CA . ILE A 1 96 ? -9.116 -10.061 19.492 1.00 89.06 96 ILE A CA 1
ATOM 719 C C . ILE A 1 96 ? -8.126 -10.932 20.259 1.00 89.06 96 ILE A C 1
ATOM 721 O O . ILE A 1 96 ? -7.621 -10.519 21.299 1.00 89.06 96 ILE A O 1
ATOM 725 N N . GLU A 1 97 ? -7.897 -12.161 19.791 1.00 84.12 97 GLU A N 1
ATOM 726 C CA . GLU A 1 97 ? -7.043 -13.150 20.481 1.00 84.12 97 GLU A CA 1
ATOM 727 C C . GLU A 1 97 ? -7.441 -13.408 21.948 1.00 84.12 97 GLU A C 1
ATOM 729 O O . GLU A 1 97 ? -6.603 -13.636 22.817 1.00 84.12 97 GLU A O 1
ATOM 734 N N . GLY A 1 98 ? -8.742 -13.342 22.246 1.00 85.00 98 GLY A N 1
ATOM 735 C CA . GLY A 1 98 ? -9.269 -13.504 23.605 1.00 85.00 98 GLY A CA 1
ATOM 736 C C . GLY A 1 98 ? -9.098 -12.277 24.509 1.00 85.00 98 GLY A C 1
ATOM 737 O O . GLY A 1 98 ? -9.637 -12.265 25.613 1.00 85.00 98 GLY A O 1
ATOM 738 N N . GLU A 1 99 ? -8.417 -11.225 24.050 1.00 89.62 99 GLU A N 1
ATOM 739 C CA . GLU A 1 99 ? -8.360 -9.942 24.743 1.00 89.62 99 GLU A CA 1
ATOM 740 C C . GLU A 1 99 ? -9.542 -9.053 24.338 1.00 89.62 99 GLU A C 1
ATOM 742 O O . GLU A 1 99 ? -9.891 -8.950 23.161 1.00 89.62 99 GLU A O 1
ATOM 747 N N . ARG A 1 100 ? -10.159 -8.398 25.326 1.00 92.62 100 ARG A N 1
ATOM 748 C CA . ARG A 1 100 ? -11.318 -7.524 25.131 1.00 92.62 100 ARG A CA 1
ATOM 749 C C . ARG A 1 100 ? -10.905 -6.078 24.873 1.00 92.62 100 ARG A C 1
ATOM 751 O O . ARG A 1 100 ? -10.079 -5.520 25.596 1.00 92.62 100 ARG A O 1
ATOM 758 N N . PHE A 1 101 ? -11.566 -5.467 23.897 1.00 94.38 101 PHE A N 1
ATOM 759 C CA . PHE A 1 101 ? -11.511 -4.044 23.583 1.00 94.38 101 PHE A CA 1
ATOM 760 C C . PHE A 1 101 ? -12.928 -3.479 23.470 1.00 94.38 101 PHE A C 1
ATOM 762 O O . PHE A 1 101 ? -13.882 -4.225 23.243 1.00 94.38 101 PHE A O 1
ATOM 769 N N . ASP A 1 102 ? -13.085 -2.169 23.618 1.00 94.94 102 ASP A N 1
ATOM 770 C CA . ASP A 1 102 ? -14.376 -1.503 23.404 1.00 94.94 102 ASP A CA 1
ATOM 771 C C . ASP A 1 102 ? -14.633 -1.266 21.918 1.00 94.94 102 ASP A C 1
ATOM 773 O O . ASP A 1 102 ? -15.781 -1.344 21.473 1.00 94.94 102 ASP A O 1
ATOM 777 N N . PHE A 1 103 ? -13.556 -1.035 21.161 1.00 95.12 103 PHE A N 1
ATOM 778 C CA . PHE A 1 103 ? -13.570 -0.797 19.725 1.00 95.12 103 PHE A CA 1
ATOM 779 C C . PHE A 1 103 ? -12.423 -1.517 19.009 1.00 95.12 103 PHE A C 1
ATOM 781 O O . PHE A 1 103 ? -11.363 -1.779 19.582 1.00 95.12 103 PHE A O 1
ATOM 788 N N . VAL A 1 104 ? -12.616 -1.795 17.720 1.00 94.88 104 VAL A N 1
ATOM 789 C CA . VAL A 1 104 ? -11.553 -2.240 16.808 1.00 94.88 104 VAL A CA 1
ATOM 790 C C . VAL A 1 104 ? -11.481 -1.318 15.598 1.00 94.88 104 VAL A C 1
ATOM 792 O O . VAL A 1 104 ? -12.513 -0.872 15.100 1.00 94.88 104 VAL A O 1
ATOM 795 N N . VAL A 1 105 ? -10.272 -1.050 15.114 1.00 94.81 105 VAL A N 1
ATOM 796 C CA . VAL A 1 105 ? -10.023 -0.310 13.874 1.00 94.81 105 VAL A CA 1
ATOM 797 C C . VAL A 1 105 ? -9.302 -1.222 12.891 1.00 94.81 105 VAL A C 1
ATOM 799 O O . VAL A 1 105 ? -8.149 -1.585 13.109 1.00 94.81 105 VAL A O 1
ATOM 802 N N . ASP A 1 106 ? -9.969 -1.573 11.798 1.00 93.69 106 ASP A N 1
ATOM 803 C CA . ASP A 1 106 ? -9.372 -2.250 10.654 1.00 93.69 106 ASP A CA 1
ATOM 804 C C . ASP A 1 106 ? -8.748 -1.222 9.697 1.00 93.69 106 ASP A C 1
ATOM 806 O O . ASP A 1 106 ? -9.445 -0.488 8.992 1.00 93.69 106 ASP A O 1
ATOM 810 N N . ALA A 1 107 ? -7.416 -1.182 9.677 1.00 92.88 107 ALA A N 1
ATOM 811 C CA . ALA A 1 107 ? -6.595 -0.376 8.779 1.00 92.88 107 ALA A CA 1
ATOM 812 C C . ALA A 1 107 ? -5.878 -1.234 7.716 1.00 92.88 107 ALA A C 1
ATOM 814 O O . ALA A 1 107 ? -4.867 -0.813 7.153 1.00 92.88 107 ALA A O 1
ATOM 815 N N . THR A 1 108 ? -6.395 -2.432 7.422 1.00 90.56 108 THR A N 1
ATOM 816 C CA . THR A 1 108 ? -5.829 -3.366 6.430 1.00 90.56 108 THR A CA 1
ATOM 817 C C . THR A 1 108 ? -6.329 -3.130 5.005 1.00 90.56 108 THR A C 1
ATOM 819 O O . THR A 1 108 ? -5.891 -3.811 4.081 1.00 90.56 108 THR A O 1
ATOM 822 N N . TRP A 1 109 ? -7.251 -2.179 4.818 1.00 91.19 109 TRP A N 1
ATOM 823 C CA . TRP A 1 109 ? -7.819 -1.793 3.521 1.00 91.19 109 TRP A CA 1
ATOM 824 C C . TRP A 1 109 ? -8.469 -2.967 2.782 1.00 91.19 109 TRP A C 1
ATOM 826 O O . TRP A 1 109 ? -8.186 -3.224 1.611 1.00 91.19 109 TRP A O 1
ATOM 836 N N . GLY A 1 110 ? -9.343 -3.701 3.469 1.00 88.81 110 GLY A N 1
ATOM 837 C CA . GLY A 1 110 ? -10.090 -4.791 2.850 1.00 88.81 110 GLY A CA 1
ATOM 838 C C . GLY A 1 110 ? -9.337 -6.118 2.799 1.00 88.81 110 GLY A C 1
ATOM 839 O O . GLY A 1 110 ? -9.777 -7.039 2.114 1.00 88.81 110 GLY A O 1
ATOM 840 N N . HIS A 1 111 ? -8.172 -6.222 3.445 1.00 89.69 111 HIS A N 1
ATOM 841 C CA . HIS A 1 111 ? -7.416 -7.473 3.506 1.00 89.69 111 HIS A CA 1
ATOM 842 C C . HIS A 1 111 ? -7.848 -8.375 4.664 1.00 89.69 111 HIS A C 1
ATOM 844 O O . HIS A 1 111 ? -7.604 -9.583 4.575 1.00 89.69 111 HIS A O 1
ATOM 850 N N . TYR A 1 112 ? -8.474 -7.800 5.696 1.00 88.50 112 TYR A N 1
ATOM 851 C CA . TYR A 1 112 ? -9.000 -8.497 6.863 1.00 88.50 112 TYR A CA 1
ATOM 852 C C . TYR A 1 112 ? -10.538 -8.496 6.911 1.00 88.50 112 TYR A C 1
ATOM 854 O O . TYR A 1 112 ? -11.123 -9.573 6.819 1.00 88.50 112 TYR A O 1
ATOM 862 N N . MET A 1 113 ? -11.201 -7.333 6.997 1.00 88.00 113 MET A N 1
ATOM 863 C CA . MET A 1 113 ? -12.668 -7.221 6.899 1.00 88.00 113 MET A CA 1
ATOM 864 C C . MET A 1 113 ? -13.114 -6.582 5.587 1.00 88.00 113 MET A C 1
ATOM 866 O O . MET A 1 113 ? -12.367 -5.829 4.966 1.00 88.00 113 MET A O 1
ATOM 870 N N . ASP A 1 114 ? -14.367 -6.829 5.202 1.00 85.38 114 ASP A N 1
ATOM 871 C CA . ASP A 1 114 ? -14.985 -6.156 4.062 1.00 85.38 114 ASP A CA 1
ATOM 872 C C . ASP A 1 114 ? -15.127 -4.652 4.314 1.00 85.38 114 ASP A C 1
ATOM 874 O O . ASP A 1 114 ? -15.530 -4.205 5.391 1.00 85.38 114 ASP A O 1
ATOM 878 N N . LEU A 1 115 ? -14.835 -3.868 3.280 1.00 85.88 115 LEU A N 1
ATOM 879 C CA . LEU A 1 115 ? -15.005 -2.423 3.307 1.00 85.88 115 LEU A CA 1
ATOM 880 C C . LEU A 1 115 ? -16.451 -2.043 2.989 1.00 85.88 115 LEU A C 1
ATOM 882 O O . LEU A 1 115 ? -17.121 -2.678 2.178 1.00 85.88 115 LEU A O 1
ATOM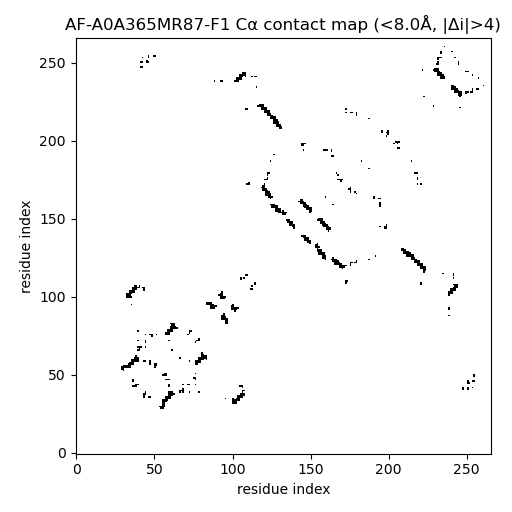 886 N N . ASP A 1 116 ? -16.905 -0.932 3.565 1.00 83.50 116 ASP A N 1
ATOM 887 C CA . ASP A 1 116 ? -18.158 -0.273 3.178 1.00 83.50 116 ASP A CA 1
ATOM 888 C C . ASP A 1 116 ? -17.971 0.576 1.904 1.00 83.50 116 ASP A C 1
ATOM 890 O O . ASP A 1 116 ? -18.309 1.757 1.833 1.00 83.50 116 ASP A O 1
ATOM 894 N N . LEU A 1 117 ? -17.295 -0.013 0.918 1.00 83.12 117 LEU A N 1
ATOM 895 C CA . LEU A 1 117 ? -16.948 0.592 -0.358 1.00 83.12 117 LEU A CA 1
ATOM 896 C C . LEU A 1 117 ? -16.697 -0.510 -1.382 1.00 83.12 117 LEU A C 1
ATOM 898 O O . LEU A 1 117 ? -15.961 -1.458 -1.112 1.00 83.12 117 LEU A O 1
ATOM 902 N N . GLU A 1 118 ? -17.245 -0.342 -2.581 1.00 87.75 118 GLU A N 1
ATOM 903 C CA . GLU A 1 118 ? -16.855 -1.164 -3.720 1.00 87.75 118 GLU A CA 1
ATOM 904 C C . GLU A 1 118 ? -15.395 -0.888 -4.086 1.00 87.75 118 GLU A C 1
ATOM 906 O O . GLU A 1 118 ? -15.011 0.236 -4.423 1.00 87.75 118 GLU A O 1
ATOM 911 N N . VAL A 1 119 ? -14.574 -1.931 -4.012 1.00 90.31 119 VAL A N 1
ATOM 912 C CA . VAL A 1 119 ? -13.144 -1.881 -4.304 1.00 90.31 119 VAL A CA 1
ATOM 913 C C . VAL A 1 119 ? -12.755 -2.980 -5.281 1.00 90.31 119 VAL A C 1
ATOM 915 O O . VAL A 1 119 ? -13.422 -4.006 -5.404 1.00 90.31 119 VAL A O 1
ATOM 918 N N . ILE A 1 120 ? -11.631 -2.766 -5.951 1.00 92.69 120 ILE A N 1
ATOM 919 C CA . ILE A 1 120 ? -10.894 -3.797 -6.670 1.00 92.69 120 ILE A CA 1
ATOM 920 C C . ILE A 1 120 ? -9.559 -4.037 -5.975 1.00 92.69 120 ILE A C 1
ATOM 922 O O . ILE A 1 120 ? -8.943 -3.117 -5.427 1.00 92.69 120 ILE A O 1
ATOM 926 N N . TYR A 1 121 ? -9.085 -5.273 -6.051 1.00 94.44 121 TYR A N 1
ATOM 927 C CA . TYR A 1 121 ? -7.760 -5.652 -5.584 1.00 94.44 121 TYR A CA 1
ATOM 928 C C . TYR A 1 121 ? -6.881 -5.920 -6.793 1.00 94.44 121 TYR A C 1
ATOM 930 O O . TYR A 1 121 ? -7.219 -6.734 -7.647 1.00 94.44 121 TYR A O 1
ATOM 938 N N . GLU A 1 122 ? -5.753 -5.232 -6.891 1.00 95.25 122 GLU A N 1
ATOM 939 C CA . GLU A 1 122 ? -4.854 -5.333 -8.034 1.00 95.25 122 GLU A CA 1
ATOM 940 C C . GLU A 1 122 ? -3.526 -5.953 -7.606 1.00 95.25 122 GLU A C 1
ATOM 942 O O . GLU A 1 122 ? -2.808 -5.384 -6.780 1.00 95.25 122 GLU A O 1
ATOM 947 N N . ALA A 1 123 ? -3.184 -7.111 -8.175 1.00 96.75 123 ALA A N 1
ATOM 948 C CA . ALA A 1 123 ? -1.837 -7.659 -8.052 1.00 96.75 123 ALA A CA 1
ATOM 949 C C . ALA A 1 123 ? -0.887 -6.814 -8.909 1.00 96.75 123 ALA A C 1
ATOM 951 O O . ALA A 1 123 ? -1.197 -6.484 -10.055 1.00 96.75 123 ALA A O 1
ATOM 952 N N . THR A 1 124 ? 0.268 -6.447 -8.362 1.00 97.19 124 THR A N 1
ATOM 953 C CA . THR A 1 124 ? 1.200 -5.499 -8.983 1.00 97.19 124 THR A CA 1
ATOM 954 C C . THR A 1 124 ? 2.645 -5.966 -8.899 1.00 97.19 124 THR A C 1
ATOM 956 O O . THR A 1 124 ? 3.027 -6.645 -7.946 1.00 97.19 124 THR A O 1
ATOM 959 N N . LEU A 1 125 ? 3.438 -5.561 -9.892 1.00 97.44 125 LEU A N 1
ATOM 960 C CA . LEU A 1 125 ? 4.876 -5.791 -9.993 1.00 97.44 125 LEU A CA 1
ATOM 961 C C . LEU A 1 125 ? 5.617 -4.459 -10.092 1.00 97.44 125 LEU A C 1
ATOM 963 O O . LEU A 1 125 ? 5.491 -3.748 -11.087 1.00 97.44 125 LEU A O 1
ATOM 967 N N . LEU A 1 126 ? 6.424 -4.162 -9.082 1.00 96.88 126 LEU A N 1
ATOM 968 C CA . LEU A 1 126 ? 7.412 -3.091 -9.105 1.00 96.88 126 LEU A CA 1
ATOM 969 C C . LEU A 1 126 ? 8.802 -3.704 -9.301 1.00 96.88 126 LEU A C 1
ATOM 971 O O . LEU A 1 126 ? 9.057 -4.801 -8.811 1.00 96.88 126 LEU A O 1
ATOM 975 N N . LEU A 1 127 ? 9.701 -3.030 -10.012 1.00 98.25 127 LEU A N 1
ATOM 976 C CA . LEU A 1 127 ? 11.049 -3.547 -10.259 1.00 98.25 127 LEU A CA 1
ATOM 977 C C . LEU A 1 127 ? 12.086 -2.655 -9.591 1.00 98.25 127 LEU A C 1
ATOM 979 O O . LEU A 1 127 ? 12.075 -1.444 -9.787 1.00 98.25 127 LEU A O 1
ATOM 983 N N . TYR A 1 128 ? 12.994 -3.251 -8.832 1.00 98.12 128 TYR A N 1
ATOM 984 C CA . TYR A 1 128 ? 14.098 -2.553 -8.197 1.00 98.12 128 TYR A CA 1
ATOM 985 C C . TYR A 1 128 ? 15.325 -2.518 -9.092 1.00 98.12 128 TYR A C 1
ATOM 987 O O . TYR A 1 128 ? 15.712 -3.526 -9.691 1.00 98.12 128 TYR A O 1
ATOM 995 N N . TYR A 1 129 ? 15.957 -1.353 -9.125 1.00 98.38 129 TYR A N 1
ATOM 996 C CA . TYR A 1 129 ? 17.200 -1.099 -9.827 1.00 98.38 129 TYR A CA 1
ATOM 997 C C . TYR A 1 129 ? 18.158 -0.336 -8.926 1.00 98.38 129 TYR A C 1
ATOM 999 O O . TYR A 1 129 ? 17.755 0.542 -8.173 1.00 98.38 129 TYR A O 1
ATOM 1007 N N . GLU A 1 130 ? 19.436 -0.635 -9.047 1.00 98.25 130 GLU A N 1
ATOM 1008 C CA . GLU A 1 130 ? 20.504 0.182 -8.497 1.00 98.25 130 GLU A CA 1
ATOM 1009 C C . GLU A 1 130 ? 20.993 1.169 -9.556 1.00 98.25 130 GLU A C 1
ATOM 1011 O O . GLU A 1 130 ? 21.079 0.825 -10.736 1.00 98.25 130 GLU A O 1
ATOM 1016 N N . GLY A 1 131 ? 21.314 2.389 -9.143 1.00 97.06 131 GLY A N 1
ATOM 1017 C CA . GLY A 1 131 ? 21.801 3.456 -10.009 1.00 97.06 131 GLY A CA 1
ATOM 1018 C C . GLY A 1 131 ? 22.575 4.522 -9.229 1.00 97.06 131 GLY A C 1
ATOM 1019 O O . GLY A 1 131 ? 22.854 4.349 -8.041 1.00 97.06 131 GLY A O 1
ATOM 1020 N N . PRO A 1 132 ? 22.942 5.640 -9.875 1.00 96.56 132 PRO A N 1
ATOM 1021 C CA . PRO A 1 132 ? 23.653 6.733 -9.214 1.00 96.56 132 PRO A CA 1
ATOM 1022 C C . PRO A 1 132 ? 22.803 7.353 -8.096 1.00 96.56 132 PRO A C 1
ATOM 1024 O O . PRO A 1 132 ? 21.636 7.658 -8.323 1.00 96.56 132 PRO A O 1
ATOM 1027 N N . SER A 1 133 ? 23.381 7.580 -6.911 1.00 92.44 133 SER A N 1
ATOM 1028 C CA . SER A 1 133 ? 22.639 8.073 -5.734 1.00 92.44 133 SER A CA 1
ATOM 1029 C C . SER A 1 133 ? 21.939 9.414 -5.956 1.00 92.44 133 SER A C 1
ATOM 1031 O O . SER A 1 133 ? 20.833 9.606 -5.469 1.00 92.44 133 SER A O 1
ATOM 1033 N N . GLU A 1 134 ? 22.561 10.302 -6.731 1.00 91.75 134 GLU A N 1
ATOM 1034 C CA . GLU A 1 134 ? 22.058 11.649 -7.032 1.00 91.75 134 GLU A CA 1
ATOM 1035 C C . GLU A 1 134 ? 21.186 11.703 -8.298 1.00 91.75 134 GLU A C 1
ATOM 1037 O O . GLU A 1 134 ? 20.891 12.784 -8.810 1.00 91.75 134 GLU A O 1
ATOM 1042 N N . PHE A 1 135 ? 20.816 10.555 -8.877 1.00 93.56 135 PHE A N 1
ATOM 1043 C CA . PHE A 1 135 ? 19.990 10.557 -10.081 1.00 93.56 135 PHE A CA 1
ATOM 1044 C C . PHE A 1 135 ? 18.567 11.051 -9.748 1.00 93.56 135 PHE A C 1
ATOM 1046 O O . PHE A 1 135 ? 17.944 10.529 -8.819 1.00 93.56 135 PHE A O 1
ATOM 1053 N N . PRO A 1 136 ? 18.021 12.037 -10.486 1.00 92.38 136 PRO A N 1
ATOM 1054 C CA . PRO A 1 136 ? 16.718 12.608 -10.168 1.00 92.38 136 PRO A CA 1
ATOM 1055 C C . PRO A 1 136 ? 15.580 11.621 -10.443 1.00 92.38 136 PRO A C 1
ATOM 1057 O O . PRO A 1 136 ? 15.669 10.759 -11.317 1.00 92.38 136 PRO A O 1
ATOM 1060 N N . ALA A 1 137 ? 14.459 11.799 -9.747 1.00 92.44 137 ALA A N 1
ATOM 1061 C CA . ALA A 1 137 ? 13.231 11.100 -10.095 1.00 92.44 137 ALA A CA 1
ATOM 1062 C C . ALA A 1 137 ? 12.789 11.468 -11.521 1.00 92.44 137 ALA A C 1
ATOM 1064 O O . ALA A 1 137 ? 12.688 12.646 -11.868 1.00 92.44 137 ALA A O 1
ATOM 1065 N N . V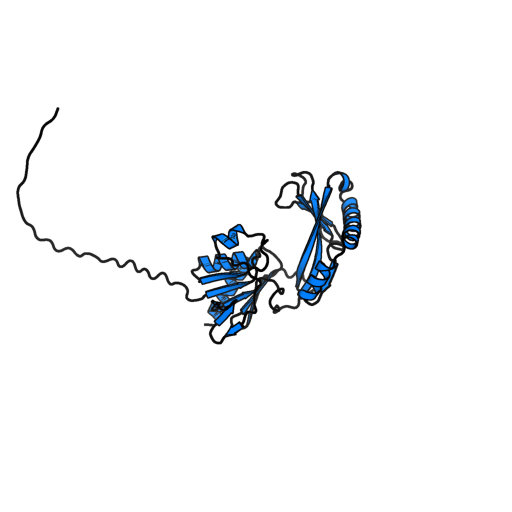AL A 1 138 ? 12.476 10.458 -12.328 1.00 90.19 138 VAL A N 1
ATOM 1066 C CA . VAL A 1 138 ? 11.862 10.622 -13.646 1.00 90.19 138 VAL A CA 1
ATOM 1067 C C . VAL A 1 138 ? 10.460 10.046 -13.561 1.00 90.19 138 VAL A C 1
ATOM 1069 O O . VAL A 1 138 ? 10.282 8.831 -13.579 1.00 90.19 138 VAL A O 1
ATOM 1072 N N . THR A 1 139 ? 9.466 10.924 -13.466 1.00 85.12 139 THR A N 1
ATOM 1073 C CA . THR A 1 139 ? 8.047 10.555 -13.463 1.00 85.12 139 THR A CA 1
ATOM 1074 C C . THR A 1 139 ? 7.361 11.254 -14.616 1.00 85.12 139 THR A C 1
ATOM 1076 O O . THR A 1 139 ? 7.348 12.481 -14.698 1.00 85.12 139 THR A O 1
ATOM 1079 N N . LEU A 1 140 ? 6.777 10.458 -15.498 1.00 81.19 140 LEU A N 1
ATOM 1080 C CA . LEU A 1 140 ? 5.991 10.933 -16.624 1.00 81.19 140 LEU A CA 1
ATOM 1081 C C . LEU A 1 140 ? 4.509 10.842 -16.240 1.00 81.19 140 LEU A C 1
ATOM 1083 O O . LEU A 1 140 ? 4.060 9.818 -15.723 1.00 81.19 140 LEU A O 1
ATOM 1087 N N . VAL A 1 141 ? 3.764 11.926 -16.449 1.00 82.69 141 VAL A N 1
ATOM 1088 C CA . VAL A 1 141 ? 2.358 12.060 -16.033 1.00 82.69 141 VAL A CA 1
ATOM 1089 C C . VAL A 1 141 ? 1.423 12.061 -17.240 1.00 82.69 141 VAL A C 1
ATOM 1091 O O . VAL A 1 141 ? 1.828 12.445 -18.332 1.00 82.69 141 VAL A O 1
ATOM 1094 N N . ASP A 1 142 ? 0.180 11.628 -17.021 1.00 75.19 142 ASP A N 1
ATOM 1095 C CA . ASP A 1 142 ? -0.918 11.639 -17.998 1.00 75.19 142 ASP A CA 1
ATOM 1096 C C . ASP A 1 142 ? -0.687 10.787 -19.261 1.00 75.19 142 ASP A C 1
ATOM 1098 O O . ASP A 1 142 ? -0.570 11.282 -20.381 1.00 75.19 142 ASP A O 1
ATOM 1102 N N . GLY A 1 143 ? -0.669 9.459 -19.092 1.00 81.12 143 GLY A N 1
ATOM 1103 C CA . GLY A 1 143 ? -0.634 8.511 -20.209 1.00 81.12 143 GLY A CA 1
ATOM 1104 C C . GLY A 1 143 ? -0.187 7.098 -19.819 1.00 81.12 143 GLY A C 1
ATOM 1105 O O . GLY A 1 143 ? 0.027 6.812 -18.637 1.00 81.12 143 GLY A O 1
ATOM 1106 N N . PRO A 1 144 ? -0.013 6.192 -20.802 1.00 83.31 144 PRO A N 1
ATOM 1107 C CA . PRO A 1 144 ? 0.581 4.877 -20.589 1.00 83.31 144 PRO A CA 1
ATOM 1108 C C . PRO A 1 144 ? 2.096 5.037 -20.417 1.00 83.31 144 PRO A C 1
ATOM 1110 O O . PRO A 1 144 ? 2.872 4.747 -21.324 1.00 83.31 144 PRO A O 1
ATOM 1113 N N . LEU A 1 145 ? 2.512 5.563 -19.268 1.00 88.75 145 LEU A N 1
ATOM 1114 C CA . LEU A 1 145 ? 3.873 6.038 -19.026 1.00 88.75 145 LEU A CA 1
ATOM 1115 C C . LEU A 1 145 ? 4.577 5.218 -17.940 1.00 88.75 145 LEU A C 1
ATOM 1117 O O . LEU A 1 145 ? 3.939 4.467 -17.193 1.00 88.75 145 LEU A O 1
ATOM 1121 N N . ALA A 1 146 ? 5.902 5.346 -17.890 1.00 93.25 146 ALA A N 1
ATOM 1122 C CA . ALA A 1 146 ? 6.768 4.702 -16.910 1.00 93.25 146 ALA A CA 1
ATOM 1123 C C . ALA A 1 146 ? 7.477 5.738 -16.033 1.00 93.25 146 ALA A C 1
ATOM 1125 O O . ALA A 1 146 ? 7.710 6.870 -16.460 1.00 93.25 146 ALA A O 1
ATOM 1126 N N . SER A 1 147 ? 7.848 5.318 -14.827 1.00 95.25 147 SER A N 1
ATOM 1127 C CA . SER A 1 147 ? 8.553 6.156 -13.860 1.00 95.25 147 SER A CA 1
ATOM 1128 C C . SER A 1 147 ? 9.731 5.409 -13.257 1.00 95.25 147 SER A C 1
ATOM 1130 O O . SER A 1 147 ? 9.584 4.254 -12.850 1.00 95.25 147 SER A O 1
ATOM 1132 N N . VAL A 1 148 ? 10.867 6.097 -13.160 1.00 96.38 148 VAL A N 1
ATOM 1133 C CA . VAL A 1 148 ? 12.049 5.690 -12.395 1.00 96.38 148 VAL A CA 1
ATOM 1134 C C . VAL A 1 148 ? 12.126 6.593 -11.177 1.00 96.38 148 VAL A C 1
ATOM 1136 O O . VAL A 1 148 ? 12.398 7.787 -11.303 1.00 96.38 148 VAL A O 1
ATOM 1139 N N . TYR A 1 149 ? 11.853 6.040 -10.000 1.00 95.31 149 TYR A N 1
ATOM 1140 C CA . TYR A 1 149 ? 11.702 6.827 -8.780 1.00 95.31 149 TYR A CA 1
ATOM 1141 C C . TYR A 1 149 ? 12.685 6.365 -7.696 1.00 95.31 149 TYR A C 1
ATOM 1143 O O . TYR A 1 149 ? 12.737 5.158 -7.431 1.00 95.31 149 TYR A O 1
ATOM 1151 N N . PRO A 1 150 ? 13.463 7.274 -7.076 1.00 94.38 150 PRO A N 1
ATOM 1152 C CA . PRO A 1 150 ? 14.375 6.928 -5.994 1.00 94.38 150 PRO A CA 1
ATOM 1153 C C . PRO A 1 150 ? 13.600 6.438 -4.771 1.00 94.38 150 PRO A C 1
ATOM 1155 O O . PRO A 1 150 ? 12.488 6.880 -4.489 1.00 94.38 150 PRO A O 1
ATOM 1158 N N . THR A 1 151 ? 14.196 5.510 -4.039 1.00 91.81 151 THR A N 1
ATOM 1159 C CA . THR A 1 151 ? 13.693 5.075 -2.734 1.00 91.81 151 THR A CA 1
ATOM 1160 C C . THR A 1 151 ? 14.345 5.889 -1.618 1.00 91.81 151 THR A C 1
ATOM 1162 O O . THR A 1 151 ? 15.251 6.679 -1.868 1.00 91.81 151 THR A O 1
ATOM 1165 N N . GLU A 1 152 ? 13.948 5.635 -0.371 1.00 87.50 152 GLU A N 1
ATOM 1166 C CA . GLU A 1 152 ? 14.634 6.191 0.804 1.00 87.50 152 GLU A CA 1
ATOM 1167 C C . GLU A 1 152 ? 16.094 5.720 0.930 1.00 87.50 152 GLU A C 1
ATOM 1169 O O . GLU A 1 152 ? 16.894 6.350 1.617 1.00 87.50 152 GLU A O 1
ATOM 1174 N N . MET A 1 153 ? 16.459 4.601 0.290 1.00 88.56 153 MET A N 1
ATOM 1175 C CA . MET A 1 153 ? 17.841 4.129 0.258 1.00 88.56 153 MET A CA 1
ATOM 1176 C C . MET A 1 153 ? 18.583 4.759 -0.930 1.00 88.56 153 MET A C 1
ATOM 1178 O O . MET A 1 153 ? 18.202 4.508 -2.080 1.00 88.56 153 MET A O 1
ATOM 1182 N N . PRO A 1 154 ? 19.660 5.534 -0.687 1.00 91.75 154 PRO A N 1
ATOM 1183 C CA . PRO A 1 154 ? 20.442 6.143 -1.755 1.00 91.75 154 PRO A CA 1
ATOM 1184 C C . PRO A 1 154 ? 20.948 5.106 -2.758 1.00 91.75 154 PRO A C 1
ATOM 1186 O O . PRO A 1 154 ? 21.454 4.051 -2.379 1.00 91.75 154 PRO A O 1
ATOM 1189 N N . GLY A 1 155 ? 20.819 5.418 -4.047 1.00 95.06 155 GLY A N 1
ATOM 1190 C CA . GLY A 1 155 ? 21.246 4.533 -5.132 1.00 95.06 155 GLY A CA 1
ATOM 1191 C C . GLY A 1 155 ? 20.259 3.411 -5.464 1.00 95.06 155 GLY A C 1
ATOM 1192 O O . GLY A 1 155 ? 20.481 2.703 -6.441 1.00 95.06 155 GLY A O 1
ATOM 1193 N N . LEU A 1 156 ? 19.157 3.262 -4.720 1.00 97.00 156 LEU A N 1
ATOM 1194 C CA . LEU A 1 156 ? 18.094 2.310 -5.035 1.00 97.00 156 LEU A CA 1
ATOM 1195 C C . LEU A 1 156 ? 16.880 3.031 -5.632 1.00 97.00 156 LEU A C 1
ATOM 1197 O O . LEU A 1 156 ? 16.370 4.004 -5.078 1.00 97.00 156 LEU A O 1
ATOM 1201 N N . PHE A 1 157 ? 16.394 2.501 -6.750 1.00 97.62 157 PHE A N 1
ATOM 1202 C CA . PHE A 1 157 ? 15.318 3.047 -7.563 1.00 97.62 157 PHE A CA 1
ATOM 1203 C C . PHE A 1 157 ? 14.259 1.992 -7.848 1.00 97.62 157 PHE A C 1
ATOM 1205 O O . PHE A 1 157 ? 14.521 0.789 -7.855 1.00 97.62 157 PHE A O 1
ATOM 1212 N N . THR A 1 158 ? 13.057 2.465 -8.142 1.00 97.25 158 THR A N 1
ATOM 1213 C CA . THR A 1 158 ? 11.937 1.648 -8.597 1.00 97.25 158 THR A CA 1
ATOM 1214 C C . THR A 1 158 ? 11.579 2.014 -10.026 1.00 97.25 158 THR A C 1
ATOM 1216 O O . THR A 1 158 ? 11.490 3.193 -10.357 1.00 97.25 158 THR A O 1
ATOM 1219 N N . LEU A 1 159 ? 11.360 1.009 -10.867 1.00 97.62 159 LEU A N 1
ATOM 1220 C CA . LEU A 1 159 ? 10.753 1.146 -12.181 1.00 97.62 159 LEU A CA 1
ATOM 1221 C C . LEU A 1 159 ? 9.304 0.669 -12.090 1.00 97.62 159 LEU A C 1
ATOM 1223 O O . LEU A 1 159 ? 9.028 -0.474 -11.715 1.00 97.62 159 LEU A O 1
ATOM 1227 N N . SER A 1 160 ? 8.390 1.565 -12.444 1.00 96.12 160 SER A N 1
ATOM 1228 C CA . SER A 1 160 ? 6.962 1.289 -12.587 1.00 96.12 160 SER A CA 1
ATOM 1229 C C . SER A 1 160 ? 6.470 1.727 -13.959 1.00 96.12 160 SER A C 1
ATOM 1231 O O . SER A 1 160 ? 7.080 2.556 -14.627 1.00 96.12 160 SER A O 1
ATOM 1233 N N . SER A 1 161 ? 5.348 1.157 -14.368 1.00 95.44 161 SER A N 1
ATOM 1234 C CA . SER A 1 161 ? 4.672 1.405 -15.639 1.00 95.44 161 SER A CA 1
ATOM 1235 C C . SER A 1 161 ? 3.160 1.337 -15.461 1.00 95.44 161 SER A C 1
ATOM 1237 O O . SER A 1 161 ? 2.657 0.343 -14.936 1.00 95.44 161 SER A O 1
ATOM 1239 N N . VAL A 1 162 ? 2.424 2.347 -15.920 1.00 93.19 162 VAL A N 1
ATOM 1240 C CA . VAL A 1 162 ? 0.951 2.354 -15.877 1.00 93.19 162 VAL A CA 1
ATOM 1241 C C . VAL A 1 162 ? 0.349 1.086 -16.514 1.00 93.19 162 VAL A C 1
ATOM 1243 O O . VAL A 1 162 ? -0.427 0.413 -15.836 1.00 93.19 162 VAL A O 1
ATOM 1246 N N . PRO A 1 163 ? 0.711 0.689 -17.752 1.00 94.62 163 PRO A N 1
ATOM 1247 C CA . PRO A 1 163 ? 0.154 -0.516 -18.376 1.00 94.62 163 PRO A CA 1
ATOM 1248 C C . PRO A 1 163 ? 0.775 -1.839 -17.898 1.00 94.62 163 PRO A C 1
ATOM 1250 O O . PRO A 1 163 ? 0.131 -2.884 -18.006 1.00 94.62 163 PRO A O 1
ATOM 1253 N N . HIS A 1 164 ? 2.021 -1.845 -17.410 1.00 96.75 164 HIS A N 1
ATOM 1254 C CA . HIS A 1 164 ? 2.733 -3.103 -17.143 1.00 96.75 164 HIS A CA 1
ATOM 1255 C C . HIS A 1 164 ? 2.853 -3.463 -15.658 1.00 96.75 164 HIS A C 1
ATOM 1257 O O . HIS A 1 164 ? 3.004 -4.648 -15.362 1.00 96.75 164 HIS A O 1
ATOM 1263 N N . THR A 1 165 ? 2.740 -2.497 -14.738 1.00 96.25 165 THR A N 1
ATOM 1264 C CA . THR A 1 165 ? 2.758 -2.745 -13.278 1.00 96.25 165 THR A CA 1
ATOM 1265 C C . THR A 1 165 ? 1.587 -3.616 -12.838 1.00 96.25 165 THR A C 1
ATOM 1267 O O . THR A 1 165 ? 1.821 -4.529 -12.047 1.00 96.25 165 THR A O 1
ATOM 1270 N N . PRO A 1 166 ? 0.346 -3.397 -13.322 1.00 96.38 166 PRO A N 1
ATOM 1271 C CA . PRO A 1 166 ? -0.758 -4.294 -13.015 1.00 96.38 166 PRO A CA 1
ATOM 1272 C C . PRO A 1 166 ? -0.530 -5.688 -13.617 1.00 96.38 166 PRO A C 1
ATOM 1274 O O . PRO A 1 166 ? -0.186 -5.847 -14.796 1.00 96.38 166 PRO A O 1
ATOM 1277 N N . LEU A 1 167 ? -0.743 -6.708 -12.792 1.00 96.44 167 LEU A N 1
ATOM 1278 C CA . LEU A 1 167 ? -0.724 -8.124 -13.166 1.00 96.44 167 LEU A CA 1
ATOM 1279 C C . LEU A 1 167 ? -2.135 -8.714 -13.278 1.00 96.44 167 LEU A C 1
ATOM 1281 O O . LEU A 1 167 ? -2.312 -9.747 -13.913 1.00 96.44 167 LEU A O 1
ATOM 1285 N N . GLY A 1 168 ? -3.132 -8.048 -12.697 1.00 95.31 168 GLY A N 1
ATOM 1286 C CA . GLY A 1 168 ? -4.537 -8.434 -12.769 1.00 95.31 168 GLY A CA 1
ATOM 1287 C C . GLY A 1 168 ? -5.370 -7.693 -11.730 1.00 95.31 168 GLY A C 1
ATOM 1288 O O . GLY A 1 168 ? -4.828 -7.223 -10.729 1.00 95.31 168 GLY A O 1
ATOM 1289 N N . GLN A 1 169 ? -6.676 -7.597 -11.976 1.00 96.12 169 GLN A N 1
ATOM 1290 C CA . GLN A 1 169 ? -7.660 -7.027 -11.056 1.00 96.12 169 GLN A CA 1
ATOM 1291 C C . GLN A 1 169 ? -8.631 -8.118 -10.608 1.00 96.12 169 GLN A C 1
ATOM 1293 O O . GLN A 1 169 ? -9.080 -8.929 -11.417 1.00 96.12 169 GLN A O 1
ATOM 1298 N N . PHE A 1 170 ? -8.946 -8.126 -9.319 1.00 95.75 170 PHE A N 1
ATOM 1299 C CA . PHE A 1 170 ? -9.686 -9.182 -8.642 1.00 95.75 170 PHE A CA 1
ATOM 1300 C C . PHE A 1 170 ? -10.755 -8.584 -7.735 1.00 95.75 170 PHE A C 1
ATOM 1302 O O . PHE A 1 170 ? -10.651 -7.432 -7.299 1.00 95.75 170 PHE A O 1
ATOM 1309 N N . LYS A 1 171 ? -11.783 -9.383 -7.439 1.00 92.25 171 LYS A N 1
ATOM 1310 C CA . LYS A 1 171 ? -12.899 -8.963 -6.585 1.00 92.25 171 LYS A CA 1
ATOM 1311 C C . LYS A 1 171 ? -12.566 -9.094 -5.109 1.00 92.25 171 LYS A C 1
ATOM 1313 O O . LYS A 1 171 ? -13.099 -8.340 -4.306 1.00 92.25 171 LYS A O 1
ATOM 1318 N N . THR A 1 172 ? -11.689 -10.030 -4.754 1.00 92.38 172 THR A N 1
ATOM 1319 C CA . THR A 1 172 ? -11.310 -10.272 -3.360 1.00 92.38 172 THR A CA 1
ATOM 1320 C C . THR A 1 172 ? -9.805 -10.154 -3.142 1.00 92.38 172 THR A C 1
ATOM 1322 O O . THR A 1 172 ? -8.989 -10.468 -4.015 1.00 92.38 172 THR A O 1
ATOM 1325 N N . ALA A 1 173 ? -9.421 -9.758 -1.927 1.00 91.88 173 ALA A N 1
ATOM 1326 C CA . ALA A 1 173 ? -8.020 -9.689 -1.528 1.00 91.88 173 ALA A CA 1
ATOM 1327 C C . ALA A 1 173 ? -7.334 -11.067 -1.577 1.00 91.88 173 ALA A C 1
ATOM 1329 O O . ALA A 1 173 ? -6.134 -11.155 -1.835 1.00 91.88 173 ALA A O 1
ATOM 1330 N N . ALA A 1 174 ? -8.085 -12.145 -1.323 1.00 91.62 174 ALA A N 1
ATOM 1331 C CA . ALA A 1 174 ? -7.583 -13.516 -1.357 1.00 91.62 174 ALA A CA 1
ATOM 1332 C C . ALA A 1 174 ? -7.218 -13.961 -2.780 1.00 91.62 174 ALA A C 1
ATOM 1334 O O . ALA A 1 174 ? -6.117 -14.467 -2.986 1.00 91.62 174 ALA A O 1
ATOM 1335 N N . GLU A 1 175 ? -8.088 -13.704 -3.761 1.00 95.38 175 GLU A N 1
ATOM 1336 C CA . GLU A 1 175 ? -7.807 -13.972 -5.178 1.00 95.38 175 GLU A CA 1
ATOM 1337 C C . GLU A 1 175 ? -6.582 -13.190 -5.662 1.00 95.38 175 GLU A C 1
ATOM 1339 O O . GLU A 1 175 ? -5.693 -13.762 -6.289 1.00 95.38 175 GLU A O 1
ATOM 1344 N N . ALA A 1 176 ? -6.488 -11.902 -5.315 1.00 95.81 176 ALA A N 1
ATOM 1345 C CA . ALA A 1 176 ? -5.341 -11.080 -5.692 1.00 95.81 176 ALA A CA 1
ATOM 1346 C C . ALA A 1 176 ? -4.026 -11.582 -5.077 1.00 95.81 176 ALA A C 1
ATOM 1348 O O . ALA A 1 176 ? -2.989 -11.545 -5.739 1.00 95.81 176 ALA A O 1
ATOM 1349 N N . ARG A 1 177 ? -4.050 -12.066 -3.826 1.00 93.94 177 ARG A N 1
ATOM 1350 C CA . ARG A 1 177 ? -2.879 -12.685 -3.183 1.00 93.94 177 ARG A CA 1
ATOM 1351 C C . ARG A 1 177 ? -2.487 -13.987 -3.867 1.00 93.94 177 ARG A C 1
ATOM 1353 O O . ARG A 1 177 ? -1.318 -14.146 -4.183 1.00 93.94 177 ARG A O 1
ATOM 1360 N N . ALA A 1 178 ? -3.449 -14.861 -4.157 1.00 95.56 178 ALA A N 1
ATOM 1361 C CA . ALA A 1 178 ? -3.180 -16.101 -4.880 1.00 95.56 178 ALA A CA 1
ATOM 1362 C C . ALA A 1 178 ? -2.544 -15.817 -6.250 1.00 95.56 178 ALA A C 1
ATOM 1364 O O . ALA A 1 178 ? -1.519 -16.399 -6.587 1.00 95.56 178 ALA A O 1
ATOM 1365 N N . ALA A 1 179 ? -3.084 -14.848 -6.993 1.00 96.50 179 ALA A N 1
ATOM 1366 C CA . ALA A 1 179 ? -2.525 -14.437 -8.275 1.00 96.50 179 ALA A CA 1
ATOM 1367 C C . ALA A 1 179 ? -1.132 -13.803 -8.155 1.00 96.50 179 ALA A C 1
ATOM 1369 O O . ALA A 1 179 ? -0.300 -14.018 -9.027 1.00 96.50 179 ALA A O 1
ATOM 1370 N N . ARG A 1 180 ? -0.868 -13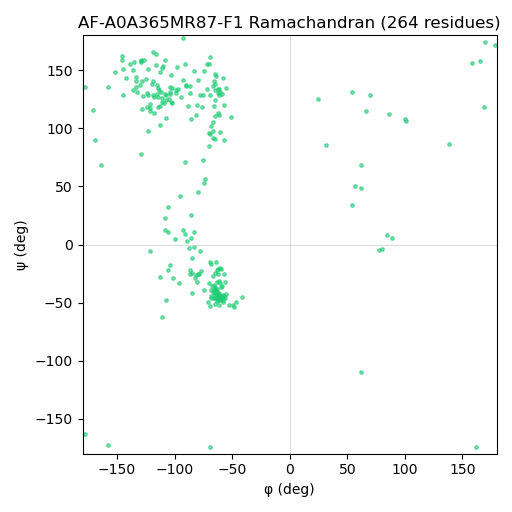.027 -7.094 1.00 96.31 180 ARG A N 1
ATOM 1371 C CA . ARG A 1 180 ? 0.459 -12.474 -6.781 1.00 96.31 180 ARG A CA 1
ATOM 1372 C C . ARG A 1 180 ? 1.470 -13.585 -6.475 1.00 96.31 180 ARG A C 1
ATOM 1374 O O . ARG A 1 180 ? 2.608 -13.501 -6.923 1.00 96.31 180 ARG A O 1
ATOM 1381 N N . ASP A 1 181 ? 1.066 -14.587 -5.704 1.00 95.00 181 ASP A N 1
ATOM 1382 C CA . ASP A 1 181 ? 1.950 -15.653 -5.220 1.00 95.00 181 ASP A CA 1
ATOM 1383 C C . ASP A 1 181 ? 2.264 -16.690 -6.312 1.00 95.00 181 ASP A C 1
ATOM 1385 O O . ASP A 1 181 ? 3.316 -17.322 -6.271 1.00 95.00 181 ASP A O 1
ATOM 1389 N N . ASP A 1 182 ? 1.404 -16.801 -7.328 1.00 96.62 182 ASP A N 1
ATOM 1390 C CA . ASP A 1 182 ? 1.601 -17.647 -8.514 1.00 96.62 182 ASP A CA 1
ATOM 1391 C C . ASP A 1 182 ? 2.465 -16.983 -9.612 1.00 96.62 182 ASP A C 1
ATOM 1393 O O . ASP A 1 182 ? 2.761 -17.578 -10.650 1.00 96.62 182 ASP A O 1
ATOM 1397 N N . VAL A 1 183 ? 2.909 -15.732 -9.420 1.00 96.75 183 VAL A N 1
ATOM 1398 C CA . VAL A 1 183 ? 3.691 -15.016 -10.439 1.00 96.75 183 VAL A CA 1
ATOM 1399 C C . VAL A 1 183 ? 5.035 -15.702 -10.676 1.00 96.75 183 VAL A C 1
ATOM 1401 O O . VAL A 1 183 ? 5.963 -15.628 -9.872 1.00 96.75 183 VAL A O 1
ATOM 1404 N N . SER A 1 184 ? 5.167 -16.306 -11.855 1.00 97.25 184 SER A N 1
ATOM 1405 C CA . SER A 1 184 ? 6.397 -16.988 -12.250 1.00 97.25 184 SER A CA 1
ATOM 1406 C C . SER A 1 184 ? 7.559 -16.021 -12.558 1.00 97.25 184 SER A C 1
ATOM 1408 O O . SER A 1 184 ? 7.341 -14.895 -13.030 1.00 97.25 184 SER A O 1
ATOM 1410 N N . PRO A 1 185 ? 8.821 -16.477 -12.430 1.00 97.12 185 PRO A N 1
ATOM 1411 C CA . PRO A 1 185 ? 9.988 -15.732 -12.907 1.00 97.12 185 PRO A CA 1
ATOM 1412 C C . PRO A 1 185 ? 9.921 -15.367 -14.398 1.00 97.12 185 PRO A C 1
ATOM 1414 O O . PRO A 1 185 ? 10.404 -14.306 -14.795 1.00 97.12 185 PRO A O 1
ATOM 1417 N N . ALA A 1 186 ? 9.291 -16.209 -15.226 1.00 97.94 186 ALA A N 1
ATOM 1418 C CA . ALA A 1 186 ? 9.099 -15.932 -16.648 1.00 97.94 186 ALA A CA 1
ATOM 1419 C C . ALA A 1 186 ? 8.165 -14.730 -16.864 1.00 97.94 186 ALA A C 1
ATOM 1421 O O . ALA A 1 186 ? 8.468 -13.850 -17.671 1.00 97.94 186 ALA A O 1
ATOM 1422 N N . THR A 1 187 ? 7.080 -14.642 -16.089 1.00 97.25 187 THR A N 1
ATOM 1423 C CA . THR A 1 187 ? 6.157 -13.498 -16.102 1.00 97.25 187 THR A CA 1
ATOM 1424 C C . THR A 1 187 ? 6.873 -12.211 -15.699 1.00 97.25 187 THR A C 1
ATOM 1426 O O . THR A 1 187 ? 6.737 -11.192 -16.378 1.00 97.25 187 THR A O 1
ATOM 1429 N N . ILE A 1 188 ? 7.680 -12.258 -14.633 1.00 98.06 188 ILE A N 1
ATOM 1430 C CA . ILE A 1 188 ? 8.486 -11.115 -14.177 1.00 98.06 188 ILE A CA 1
ATOM 1431 C C . ILE A 1 188 ? 9.456 -10.671 -15.273 1.00 98.06 188 ILE A C 1
ATOM 1433 O O . ILE A 1 188 ? 9.518 -9.484 -15.584 1.00 98.06 188 ILE A O 1
ATOM 1437 N N . SER A 1 189 ? 10.174 -11.610 -15.895 1.00 98.12 189 SER A N 1
ATOM 1438 C CA . SER A 1 189 ? 11.118 -11.303 -16.974 1.00 98.12 189 SER A CA 1
ATOM 1439 C C . SER A 1 189 ? 10.429 -10.668 -18.184 1.00 98.12 189 SER A C 1
ATOM 1441 O O . SER A 1 189 ? 10.947 -9.703 -18.742 1.00 98.12 189 SER A O 1
ATOM 1443 N N . ALA A 1 190 ? 9.257 -11.173 -18.578 1.00 98.25 190 ALA A N 1
ATOM 1444 C CA . ALA A 1 190 ? 8.489 -10.623 -19.692 1.00 98.25 190 ALA A CA 1
ATOM 1445 C C . ALA A 1 190 ? 7.990 -9.200 -19.394 1.00 98.25 190 ALA A C 1
ATOM 1447 O O . ALA A 1 190 ? 8.150 -8.296 -20.211 1.00 98.25 190 ALA A O 1
ATOM 1448 N N . LYS A 1 191 ? 7.432 -8.973 -18.198 1.00 98.12 191 LYS A N 1
ATOM 1449 C CA . LYS A 1 191 ? 6.979 -7.643 -17.764 1.00 98.12 191 LYS A CA 1
ATOM 1450 C C . LYS A 1 191 ? 8.135 -6.657 -17.641 1.00 98.12 191 LYS A C 1
ATOM 1452 O O . LYS A 1 191 ? 7.992 -5.516 -18.064 1.00 98.12 191 LYS A O 1
ATOM 1457 N N . ARG A 1 192 ? 9.283 -7.100 -17.124 1.00 98.56 192 ARG A N 1
ATOM 1458 C CA . ARG A 1 192 ? 10.508 -6.300 -17.062 1.00 98.56 192 ARG A CA 1
ATOM 1459 C C . ARG A 1 192 ? 10.950 -5.831 -18.439 1.00 98.56 192 ARG A C 1
ATOM 1461 O O . ARG A 1 192 ? 11.178 -4.640 -18.592 1.00 98.56 192 ARG A O 1
ATOM 1468 N N . ALA A 1 193 ? 11.017 -6.725 -19.425 1.00 98.31 193 ALA A N 1
ATOM 1469 C CA . ALA A 1 193 ? 11.414 -6.349 -20.781 1.00 98.31 193 ALA A CA 1
ATOM 1470 C C . ALA A 1 193 ? 10.511 -5.240 -21.355 1.00 98.31 193 ALA A C 1
ATOM 1472 O O . ALA A 1 193 ? 11.016 -4.251 -21.875 1.00 98.31 193 ALA A O 1
ATOM 1473 N N . LEU A 1 194 ? 9.190 -5.356 -21.166 1.00 98.06 194 LEU A N 1
ATOM 1474 C CA . LEU A 1 194 ? 8.223 -4.341 -21.600 1.00 98.06 194 LEU A CA 1
ATOM 1475 C C . LEU A 1 194 ? 8.411 -2.997 -20.877 1.00 98.06 194 LEU A C 1
ATOM 1477 O O . LEU A 1 194 ? 8.361 -1.940 -21.500 1.00 98.06 194 LEU A O 1
ATOM 1481 N N . MET A 1 195 ? 8.642 -3.020 -19.560 1.00 97.81 195 MET A N 1
ATOM 1482 C CA . MET A 1 195 ? 8.889 -1.799 -18.783 1.00 97.81 195 MET A CA 1
ATOM 1483 C C . MET A 1 195 ? 10.211 -1.124 -19.168 1.00 97.81 195 MET A C 1
ATOM 1485 O O . MET A 1 195 ? 10.258 0.100 -19.265 1.00 97.81 195 MET A O 1
ATOM 1489 N N . GLU A 1 196 ? 11.272 -1.907 -19.385 1.00 97.75 196 GLU A N 1
ATOM 1490 C CA . GLU A 1 196 ? 12.584 -1.420 -19.824 1.00 97.75 196 GLU A CA 1
ATOM 1491 C C . GLU A 1 196 ? 12.499 -0.796 -21.220 1.00 97.75 196 GLU A C 1
ATOM 1493 O O . GLU A 1 196 ? 13.007 0.303 -21.432 1.00 97.75 196 GLU A O 1
ATOM 1498 N N . GLU A 1 197 ? 11.815 -1.452 -22.159 1.00 96.94 197 GLU A N 1
ATOM 1499 C CA . GLU A 1 197 ? 11.556 -0.912 -23.497 1.00 96.94 197 GLU A CA 1
ATOM 1500 C C . GLU A 1 197 ? 10.806 0.424 -23.425 1.00 96.94 197 GLU A C 1
ATOM 1502 O O . GLU A 1 197 ? 11.229 1.414 -24.025 1.00 96.94 197 GLU A O 1
ATOM 1507 N N . GLN A 1 198 ? 9.740 0.478 -22.626 1.00 95.94 198 GLN A N 1
ATOM 1508 C CA . GLN A 1 198 ? 8.929 1.678 -22.459 1.00 95.94 198 GLN A CA 1
ATOM 1509 C C . GLN A 1 198 ? 9.729 2.844 -21.864 1.00 95.94 198 GLN A C 1
ATOM 1511 O O . GLN A 1 198 ? 9.659 3.957 -22.383 1.00 95.94 198 GLN A O 1
ATOM 1516 N N . ILE A 1 199 ? 10.492 2.626 -20.786 1.00 95.88 199 ILE A N 1
ATOM 1517 C CA . ILE A 1 199 ? 11.262 3.713 -20.165 1.00 95.88 199 ILE A CA 1
ATOM 1518 C C . ILE A 1 199 ? 12.422 4.165 -21.050 1.00 95.88 199 ILE A C 1
ATOM 1520 O O . ILE A 1 199 ? 12.720 5.356 -21.082 1.00 95.88 199 ILE A O 1
ATOM 1524 N N . MET A 1 200 ? 13.040 3.263 -21.820 1.00 96.00 200 MET A N 1
ATOM 1525 C CA . MET A 1 200 ? 14.123 3.613 -22.745 1.00 96.00 200 MET A CA 1
ATOM 1526 C C . MET A 1 200 ? 13.682 4.555 -23.865 1.00 96.00 200 MET A C 1
ATOM 1528 O O . MET A 1 200 ? 14.520 5.271 -24.408 1.00 96.00 200 MET A O 1
ATOM 1532 N N . HIS A 1 201 ? 12.386 4.620 -24.179 1.00 93.38 201 HIS A N 1
ATOM 1533 C CA . HIS A 1 201 ? 11.868 5.642 -25.085 1.00 93.38 201 HIS A CA 1
ATOM 1534 C C . HIS A 1 201 ? 12.121 7.067 -24.559 1.00 93.38 201 HIS A C 1
ATOM 1536 O O . HIS A 1 201 ? 12.436 7.967 -25.333 1.00 93.38 201 HIS A O 1
ATOM 1542 N N . TYR A 1 202 ? 12.036 7.261 -23.239 1.00 91.44 202 TYR A N 1
ATOM 1543 C CA . TYR A 1 202 ? 12.187 8.564 -22.580 1.00 91.44 202 TYR A CA 1
ATOM 1544 C C . TYR A 1 202 ? 13.567 8.764 -21.946 1.00 91.44 202 TYR A C 1
ATOM 1546 O O . TYR A 1 202 ? 14.060 9.886 -21.855 1.00 91.44 202 TYR A O 1
ATOM 1554 N N . LEU A 1 203 ? 14.212 7.674 -21.532 1.00 93.75 203 LEU A N 1
ATOM 1555 C CA . LEU A 1 203 ? 15.547 7.642 -20.948 1.00 93.75 203 LEU A CA 1
ATOM 1556 C C . LEU A 1 203 ? 16.403 6.590 -21.680 1.00 93.75 203 LEU A C 1
ATOM 1558 O O . LEU A 1 203 ? 16.629 5.500 -21.152 1.00 93.75 203 LEU A O 1
ATOM 1562 N N . PRO A 1 204 ? 16.922 6.891 -22.889 1.00 95.94 204 PRO A N 1
ATOM 1563 C CA . PRO A 1 204 ? 17.612 5.906 -23.737 1.00 95.94 204 PRO A CA 1
ATOM 1564 C C . PRO A 1 204 ? 18.859 5.271 -23.112 1.00 95.94 204 PRO A C 1
ATOM 1566 O O . PRO A 1 204 ? 19.319 4.215 -23.542 1.00 95.94 204 PRO A O 1
ATOM 1569 N N . THR A 1 205 ? 19.440 5.910 -22.096 1.00 96.19 205 THR A N 1
ATOM 1570 C CA . THR A 1 205 ? 20.601 5.393 -21.366 1.00 96.19 205 THR A CA 1
ATOM 1571 C C . THR A 1 205 ? 20.225 4.513 -20.178 1.00 96.19 205 THR A C 1
ATOM 1573 O O . THR A 1 205 ? 21.133 4.067 -19.484 1.00 96.19 205 THR A O 1
ATOM 1576 N N . PHE A 1 206 ? 18.938 4.228 -19.938 1.00 97.50 206 PHE A N 1
ATOM 1577 C CA . PHE A 1 206 ? 18.461 3.536 -18.736 1.00 97.50 206 PHE A CA 1
ATOM 1578 C C . PHE A 1 206 ? 19.260 2.264 -18.421 1.00 97.50 206 PHE A C 1
ATOM 1580 O O . PHE A 1 206 ? 19.854 2.176 -17.354 1.00 97.50 206 PHE A O 1
ATOM 1587 N N . LEU A 1 207 ? 19.400 1.335 -19.372 1.00 97.50 207 LEU A N 1
ATOM 1588 C CA . LEU A 1 207 ? 20.140 0.080 -19.153 1.00 97.50 207 LEU A CA 1
ATOM 1589 C C . LEU A 1 207 ? 21.660 0.250 -18.991 1.00 97.50 207 LEU A C 1
ATOM 1591 O O . LEU A 1 207 ? 22.339 -0.672 -18.549 1.00 97.50 207 LEU A O 1
ATOM 1595 N N . LYS A 1 208 ? 22.213 1.411 -19.360 1.00 97.56 208 LYS A N 1
ATOM 1596 C CA . LYS A 1 208 ? 23.621 1.757 -19.102 1.00 97.56 208 LYS A CA 1
ATOM 1597 C C . LYS A 1 208 ? 23.804 2.392 -17.723 1.00 97.56 208 LYS A C 1
ATOM 1599 O O . LYS A 1 208 ? 24.904 2.349 -17.183 1.00 97.56 208 LYS A O 1
ATOM 1604 N N . THR A 1 209 ? 22.753 3.010 -17.191 1.00 97.50 209 THR A N 1
ATOM 1605 C CA . THR A 1 209 ? 22.766 3.757 -15.929 1.00 97.50 209 THR A CA 1
ATOM 1606 C C . THR A 1 209 ? 22.285 2.913 -14.750 1.00 97.50 209 THR A C 1
ATOM 1608 O O . THR A 1 209 ? 22.787 3.089 -13.643 1.00 97.50 209 THR A O 1
ATOM 1611 N N . PHE A 1 210 ? 21.343 1.998 -14.979 1.00 98.25 210 PHE A N 1
ATOM 1612 C CA . PHE A 1 210 ? 20.652 1.247 -13.939 1.00 98.25 210 PHE A CA 1
ATOM 1613 C C . PHE A 1 210 ? 20.866 -0.258 -14.076 1.00 98.25 210 PHE A C 1
ATOM 1615 O O . PHE A 1 210 ? 20.778 -0.826 -15.166 1.00 98.25 210 PHE A O 1
ATOM 1622 N N . ARG A 1 211 ? 21.082 -0.924 -12.941 1.00 98.31 211 ARG A N 1
ATOM 1623 C CA . ARG A 1 211 ? 21.243 -2.375 -12.834 1.00 98.31 211 ARG A CA 1
ATOM 1624 C C . ARG A 1 211 ? 20.049 -2.982 -12.118 1.00 98.31 211 ARG A C 1
ATOM 1626 O O . ARG A 1 211 ? 19.780 -2.635 -10.976 1.00 98.31 211 ARG A O 1
ATOM 1633 N N . TYR A 1 212 ? 19.365 -3.920 -12.762 1.00 98.44 212 TYR A N 1
ATOM 1634 C CA . TYR A 1 212 ? 18.246 -4.631 -12.146 1.00 98.44 212 TYR A CA 1
ATOM 1635 C C . TYR A 1 212 ? 18.682 -5.419 -10.903 1.00 98.44 212 TYR A C 1
ATOM 1637 O O . TYR A 1 212 ? 19.677 -6.143 -10.946 1.00 98.44 212 TYR A O 1
ATOM 1645 N N . ILE A 1 213 ? 17.904 -5.296 -9.828 1.00 97.62 213 ILE A N 1
ATOM 1646 C CA . ILE A 1 213 ? 18.116 -5.969 -8.541 1.00 97.62 213 ILE A CA 1
ATOM 1647 C C . ILE A 1 213 ? 17.089 -7.077 -8.331 1.00 97.62 213 ILE A C 1
ATOM 1649 O O . ILE A 1 213 ? 17.453 -8.198 -7.985 1.00 97.62 213 ILE A O 1
ATOM 1653 N N . GLY A 1 214 ? 15.806 -6.792 -8.553 1.00 96.81 214 GLY A N 1
ATOM 1654 C CA . GLY A 1 214 ? 14.761 -7.773 -8.289 1.00 96.81 214 GLY A CA 1
ATOM 1655 C C . GLY A 1 214 ? 13.345 -7.213 -8.365 1.00 96.81 214 GLY A C 1
ATOM 1656 O O . GLY A 1 214 ? 13.158 -6.008 -8.533 1.00 96.81 214 GLY A O 1
ATOM 1657 N N . PRO A 1 215 ? 12.332 -8.081 -8.249 1.00 97.56 215 PRO A N 1
ATOM 1658 C CA . PRO A 1 215 ? 10.936 -7.683 -8.252 1.00 97.56 215 PRO A CA 1
ATOM 1659 C C . PRO A 1 215 ? 10.428 -7.398 -6.833 1.00 97.56 215 PRO A C 1
ATOM 1661 O O . PRO A 1 215 ? 10.885 -7.988 -5.857 1.00 97.56 215 PRO A O 1
ATOM 1664 N N . GLN A 1 216 ? 9.396 -6.570 -6.738 1.00 95.69 216 GLN A N 1
ATOM 1665 C CA . GLN A 1 216 ? 8.516 -6.466 -5.584 1.00 95.69 216 GLN A CA 1
ATOM 1666 C C . GLN A 1 216 ? 7.082 -6.691 -6.033 1.00 95.69 216 GLN A C 1
ATOM 1668 O O . GLN A 1 216 ? 6.525 -5.928 -6.824 1.00 95.69 216 GLN A O 1
ATOM 1673 N N . LEU A 1 217 ? 6.483 -7.738 -5.482 1.00 95.56 217 LEU A N 1
ATOM 1674 C CA . LEU A 1 217 ? 5.099 -8.097 -5.722 1.00 95.56 217 LEU A CA 1
ATOM 1675 C C . LEU A 1 217 ? 4.225 -7.593 -4.574 1.00 95.56 217 LEU A C 1
ATOM 1677 O O . LEU A 1 217 ? 4.543 -7.790 -3.403 1.00 95.56 217 LEU A O 1
ATOM 1681 N N . ALA A 1 218 ? 3.106 -6.958 -4.904 1.00 93.62 218 ALA A N 1
ATOM 1682 C CA . ALA A 1 218 ? 2.177 -6.418 -3.916 1.00 93.62 218 ALA A CA 1
ATOM 1683 C C . ALA A 1 218 ? 0.732 -6.513 -4.403 1.00 93.62 218 ALA A C 1
ATOM 1685 O O . ALA A 1 218 ? 0.477 -6.577 -5.604 1.00 93.62 218 ALA A O 1
ATOM 1686 N N . VAL A 1 219 ? -0.213 -6.477 -3.467 1.00 93.75 219 VAL A N 1
ATOM 1687 C CA . VAL A 1 219 ? -1.638 -6.297 -3.764 1.00 93.75 219 VAL A CA 1
ATOM 1688 C C . VAL A 1 219 ? -2.031 -4.895 -3.320 1.00 93.75 219 VAL A C 1
ATOM 1690 O O . VAL A 1 219 ? -1.716 -4.497 -2.201 1.00 93.75 219 VAL A O 1
ATOM 1693 N N . LYS A 1 220 ? -2.689 -4.145 -4.203 1.00 91.69 220 LYS A N 1
ATOM 1694 C CA . LYS A 1 220 ? -3.209 -2.806 -3.920 1.00 91.69 220 LYS A CA 1
ATOM 1695 C C . LYS A 1 220 ? -4.730 -2.838 -3.910 1.00 91.69 220 LYS A C 1
ATOM 1697 O O . LYS A 1 220 ? -5.324 -3.313 -4.873 1.00 91.69 220 LYS A O 1
ATOM 1702 N N . THR A 1 221 ? -5.345 -2.271 -2.882 1.00 91.75 221 THR A N 1
ATOM 1703 C CA . THR A 1 221 ? -6.789 -2.003 -2.858 1.00 91.75 221 THR A CA 1
ATOM 1704 C C . THR A 1 221 ? -7.061 -0.652 -3.511 1.00 91.75 221 THR A C 1
ATOM 1706 O O . THR A 1 221 ? -6.417 0.339 -3.165 1.00 91.75 221 THR A O 1
ATOM 1709 N N . LYS A 1 222 ? -8.005 -0.591 -4.452 1.00 88.06 222 LYS A N 1
ATOM 1710 C CA . LYS A 1 222 ? -8.421 0.649 -5.123 1.00 88.06 222 LYS A CA 1
ATOM 1711 C C . LYS A 1 222 ? -9.945 0.782 -5.085 1.00 88.06 222 LYS A C 1
ATOM 1713 O O . LYS A 1 222 ? -10.615 -0.214 -5.345 1.00 88.06 222 LYS A O 1
ATOM 1718 N N . PRO A 1 223 ? -10.507 1.969 -4.810 1.00 86.06 223 PRO A N 1
ATOM 1719 C CA . PRO A 1 223 ? -11.939 2.206 -4.978 1.00 86.06 223 PRO A CA 1
ATOM 1720 C C . PRO A 1 223 ? -12.384 1.941 -6.421 1.00 86.06 223 PRO A C 1
ATOM 1722 O O . PRO A 1 223 ? -11.653 2.247 -7.364 1.00 86.06 223 PRO A O 1
ATOM 1725 N N . LEU A 1 224 ? -13.582 1.385 -6.597 1.00 81.38 224 LEU A N 1
ATOM 1726 C CA . LEU A 1 224 ? -14.206 1.226 -7.906 1.00 81.38 224 LEU A CA 1
ATOM 1727 C C . LEU A 1 224 ? -14.854 2.558 -8.328 1.00 81.38 224 LEU A C 1
ATOM 1729 O O . LEU A 1 224 ? -15.735 3.075 -7.646 1.00 81.38 224 LEU A O 1
ATOM 1733 N N . GLY A 1 225 ? -14.423 3.124 -9.458 1.00 70.25 225 GLY A N 1
ATOM 1734 C CA . GLY A 1 225 ? -14.987 4.359 -10.011 1.00 70.25 225 GLY A CA 1
ATOM 1735 C C . GLY A 1 225 ? -14.027 5.082 -10.958 1.00 70.25 225 GLY A C 1
ATOM 1736 O O . GLY A 1 225 ? -12.816 4.908 -10.878 1.00 70.25 225 GLY A O 1
ATOM 1737 N N . ALA A 1 226 ? -14.567 5.898 -11.870 1.00 51.91 226 ALA A N 1
ATOM 1738 C CA . ALA A 1 226 ? -13.777 6.702 -12.817 1.00 51.91 226 ALA A CA 1
ATOM 1739 C C . ALA A 1 226 ? -13.164 7.968 -12.185 1.00 51.91 226 ALA A C 1
ATOM 1741 O O . ALA A 1 226 ? -12.424 8.699 -12.843 1.00 51.91 226 ALA A O 1
ATOM 1742 N N . TYR A 1 227 ? -13.497 8.240 -10.923 1.00 52.00 227 TYR A N 1
ATOM 1743 C CA . TYR A 1 227 ? -12.981 9.373 -10.178 1.00 52.00 227 TYR A CA 1
ATOM 1744 C C . TYR A 1 227 ? -11.811 8.923 -9.318 1.00 52.00 227 TYR A C 1
ATOM 1746 O O . TYR A 1 227 ? -11.895 7.932 -8.597 1.00 52.00 227 TYR A O 1
ATOM 1754 N N . ASP A 1 228 ? -10.739 9.704 -9.366 1.00 57.25 228 ASP A N 1
ATOM 1755 C CA . ASP A 1 228 ? -9.574 9.588 -8.496 1.00 57.25 228 ASP A CA 1
ATOM 1756 C C . ASP A 1 228 ? -9.923 10.126 -7.091 1.00 57.25 228 ASP A C 1
ATOM 1758 O O . ASP A 1 228 ? -9.302 11.062 -6.577 1.00 57.25 228 ASP A O 1
ATOM 1762 N N . ASP A 1 229 ? -11.016 9.606 -6.514 1.00 60.06 229 ASP A N 1
ATOM 1763 C CA . ASP A 1 229 ? -11.482 9.959 -5.179 1.00 60.06 229 ASP A CA 1
ATOM 1764 C C . ASP A 1 229 ? -10.453 9.456 -4.169 1.00 60.06 229 ASP A C 1
ATOM 1766 O O . ASP A 1 229 ? -10.383 8.284 -3.800 1.00 60.06 229 ASP A O 1
ATOM 1770 N N . ARG A 1 230 ? -9.604 10.398 -3.773 1.00 67.31 230 ARG A N 1
ATOM 1771 C CA . ARG A 1 230 ? -8.478 10.218 -2.863 1.00 67.31 230 ARG A CA 1
ATOM 1772 C C . ARG A 1 230 ? -8.869 10.509 -1.411 1.00 67.31 230 ARG A C 1
ATOM 1774 O O . ARG A 1 230 ? -7.980 10.666 -0.577 1.00 67.31 230 ARG A O 1
ATOM 1781 N N . SER A 1 231 ? -10.167 10.618 -1.113 1.00 77.31 231 SER A N 1
ATOM 1782 C CA . SER A 1 231 ? -10.654 10.879 0.240 1.00 77.31 231 SER A CA 1
ATOM 1783 C C . SER A 1 231 ? -10.310 9.739 1.201 1.00 77.31 231 SER A C 1
ATOM 1785 O O . SER A 1 231 ? -10.290 8.560 0.839 1.00 77.31 231 SER A O 1
ATOM 1787 N N . CYS A 1 232 ? -10.035 10.099 2.455 1.00 83.25 232 CYS A N 1
ATOM 1788 C CA . CYS A 1 232 ? -10.016 9.124 3.534 1.00 83.25 232 CYS A CA 1
ATOM 1789 C C . CYS A 1 232 ? -11.454 8.817 3.944 1.00 83.25 232 CYS A C 1
ATOM 1791 O O . CYS A 1 232 ? -12.248 9.716 4.222 1.00 83.25 232 CYS A O 1
ATOM 1793 N N . ARG A 1 233 ? -11.776 7.528 3.988 1.00 86.94 233 ARG A N 1
ATOM 1794 C CA . ARG A 1 233 ? -13.070 7.007 4.396 1.00 86.94 233 ARG A CA 1
ATOM 1795 C C . ARG A 1 233 ? -12.901 6.217 5.679 1.00 86.94 233 ARG A C 1
ATOM 1797 O O . ARG A 1 233 ? -12.090 5.295 5.760 1.00 86.94 233 ARG A O 1
ATOM 1804 N N . VAL A 1 234 ? -13.704 6.591 6.665 1.00 90.62 234 VAL A N 1
ATOM 1805 C CA . VAL A 1 234 ? -13.861 5.870 7.924 1.00 90.62 234 VAL A CA 1
ATOM 1806 C C . VAL A 1 234 ? -15.331 5.506 8.034 1.00 90.62 234 VAL A C 1
ATOM 1808 O O . VAL A 1 234 ? -16.191 6.388 8.062 1.00 90.62 234 VAL A O 1
ATOM 1811 N N . SER A 1 235 ? -15.613 4.209 8.065 1.00 90.50 235 SER A N 1
ATOM 1812 C CA . SER A 1 235 ? -16.957 3.670 8.283 1.00 90.50 235 SER A CA 1
ATOM 1813 C C . SER A 1 235 ? -17.022 2.994 9.648 1.00 90.50 235 SER A C 1
ATOM 1815 O O . SER A 1 235 ? -16.002 2.527 10.158 1.00 90.50 235 SER A O 1
ATOM 1817 N N . ARG A 1 236 ? -18.213 2.963 10.253 1.00 91.25 236 ARG A N 1
ATOM 1818 C CA . ARG A 1 236 ? -18.456 2.335 11.556 1.00 91.25 236 ARG A CA 1
ATOM 1819 C C . ARG A 1 236 ? -19.624 1.362 11.452 1.00 91.25 236 ARG A C 1
ATOM 1821 O O . ARG A 1 236 ? -20.713 1.743 11.035 1.00 91.25 236 ARG A O 1
ATOM 1828 N N . ARG A 1 237 ? -19.409 0.121 11.892 1.00 89.19 237 ARG A N 1
ATOM 1829 C CA . ARG A 1 237 ? -20.440 -0.911 12.074 1.00 89.19 237 ARG A CA 1
ATOM 1830 C C . ARG A 1 237 ? -20.395 -1.388 13.525 1.00 89.19 237 ARG A C 1
ATOM 1832 O O . ARG A 1 237 ? -19.551 -2.196 13.908 1.00 89.19 237 ARG A O 1
ATOM 1839 N N . GLY A 1 238 ? -21.275 -0.839 14.362 1.00 89.88 238 GLY A N 1
ATOM 1840 C CA . GLY A 1 238 ? -21.275 -1.112 15.802 1.00 89.88 238 GLY A CA 1
ATOM 1841 C C . GLY A 1 238 ? -19.972 -0.659 16.467 1.00 89.88 238 GLY A C 1
ATOM 1842 O O . GLY A 1 238 ? -19.721 0.539 16.588 1.00 89.88 238 GLY A O 1
ATOM 1843 N N . ARG A 1 239 ? -19.143 -1.611 16.903 1.00 92.88 239 ARG A N 1
ATOM 1844 C CA . ARG A 1 239 ? -17.848 -1.365 17.570 1.00 92.88 239 ARG A CA 1
ATOM 1845 C C . ARG A 1 239 ? -16.636 -1.510 16.637 1.00 92.88 239 ARG A C 1
ATOM 1847 O O . ARG A 1 239 ? -15.496 -1.420 17.084 1.00 92.88 239 ARG A O 1
ATOM 1854 N N . VAL A 1 240 ? -16.886 -1.744 15.351 1.00 92.75 240 VAL A N 1
ATOM 1855 C CA . VAL A 1 240 ? -15.866 -1.943 14.320 1.00 92.75 240 VAL A CA 1
ATOM 1856 C C . VAL A 1 240 ? -15.769 -0.695 13.453 1.00 92.75 240 VAL A C 1
ATOM 1858 O O . VAL A 1 240 ? -16.768 -0.263 12.875 1.00 92.75 240 VAL A O 1
ATOM 1861 N N . PHE A 1 241 ? -14.567 -0.145 13.338 1.00 94.25 241 PHE A N 1
ATOM 1862 C CA . PHE A 1 241 ? -14.217 0.906 12.391 1.00 94.25 241 PHE A CA 1
ATOM 1863 C C . PHE A 1 241 ? -13.410 0.314 11.243 1.00 94.25 241 PHE A C 1
ATOM 1865 O O . PHE A 1 241 ? -12.466 -0.430 11.487 1.00 94.25 241 PHE A O 1
ATOM 1872 N N . SER A 1 242 ? -13.725 0.689 10.008 1.00 93.19 242 SER A N 1
ATOM 187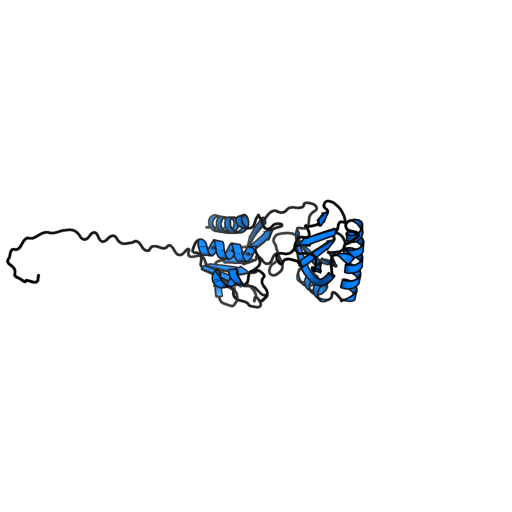3 C CA . SER A 1 242 ? -12.926 0.327 8.834 1.00 93.19 242 SER A CA 1
ATOM 1874 C C . SER A 1 242 ? -12.402 1.588 8.168 1.00 93.19 242 SER A C 1
ATOM 1876 O O . SER A 1 242 ? -13.170 2.511 7.877 1.00 93.19 242 SER A O 1
ATOM 1878 N N . VAL A 1 243 ? -11.091 1.618 7.932 1.00 91.88 243 VAL A N 1
ATOM 1879 C CA . VAL A 1 243 ? -10.367 2.762 7.376 1.00 91.88 243 VAL A CA 1
ATOM 1880 C C . VAL A 1 243 ? -9.826 2.407 5.999 1.00 91.88 243 VAL A C 1
ATOM 1882 O O . VAL A 1 243 ? -9.187 1.374 5.814 1.00 91.88 243 VAL A O 1
ATOM 1885 N N . MET A 1 244 ? -10.025 3.304 5.039 1.00 88.50 244 MET A N 1
ATOM 1886 C CA . MET A 1 244 ? -9.382 3.262 3.730 1.00 88.50 244 MET A CA 1
ATOM 1887 C C . MET A 1 244 ? -9.037 4.683 3.292 1.00 88.50 244 MET A C 1
ATOM 1889 O O . MET A 1 244 ? -9.796 5.615 3.548 1.00 88.50 244 MET A O 1
ATOM 1893 N N . SER A 1 245 ? -7.906 4.872 2.618 1.00 86.25 245 SER A N 1
ATOM 1894 C CA . SER A 1 245 ? -7.601 6.152 1.980 1.00 86.25 245 SER A CA 1
ATOM 1895 C C . SER A 1 245 ? -6.833 5.978 0.675 1.00 86.25 245 SER A C 1
ATOM 1897 O O . SER A 1 245 ? -6.067 5.029 0.520 1.00 86.25 245 SER A O 1
ATOM 1899 N N . GLY A 1 246 ? -7.023 6.923 -0.248 1.00 76.12 246 GLY A N 1
ATOM 1900 C CA . GLY A 1 246 ? -6.267 7.020 -1.495 1.00 76.12 246 GLY A CA 1
ATOM 1901 C C . GLY A 1 246 ? -4.928 7.759 -1.385 1.00 76.12 246 GLY A C 1
ATOM 1902 O O . GLY A 1 246 ? -4.136 7.698 -2.326 1.00 76.12 246 GLY A O 1
ATOM 1903 N N . LYS A 1 247 ? -4.637 8.453 -0.274 1.00 80.88 247 LYS A N 1
ATOM 1904 C CA . LYS A 1 247 ? -3.348 9.140 -0.070 1.00 80.88 247 LYS A CA 1
ATOM 1905 C C . LYS A 1 247 ? -2.886 9.132 1.381 1.00 80.88 247 LYS A C 1
ATOM 1907 O O . LYS A 1 247 ? -3.666 8.910 2.295 1.00 80.88 247 LYS A O 1
ATOM 1912 N N . ILE A 1 248 ? -1.602 9.395 1.606 1.00 82.25 248 ILE A N 1
ATOM 1913 C CA . ILE A 1 248 ? -1.023 9.435 2.952 1.00 82.25 248 ILE A CA 1
ATOM 1914 C C . ILE A 1 248 ? -1.290 10.750 3.704 1.00 82.25 248 ILE A C 1
ATOM 1916 O O . ILE A 1 248 ? -1.341 10.737 4.925 1.00 82.25 248 ILE A O 1
ATOM 1920 N N . ASP A 1 249 ? -1.517 11.875 3.023 1.00 78.88 249 ASP A N 1
ATOM 1921 C CA . ASP A 1 249 ? -1.764 13.181 3.663 1.00 78.88 249 ASP A CA 1
ATOM 1922 C C . ASP A 1 249 ? -3.068 13.223 4.470 1.00 78.88 249 ASP A C 1
ATOM 1924 O O . ASP A 1 249 ? -3.177 13.958 5.447 1.00 78.88 249 ASP A O 1
ATOM 1928 N N . THR A 1 250 ? -4.035 12.370 4.137 1.00 83.62 250 THR A N 1
ATOM 1929 C CA . THR A 1 250 ? -5.319 12.283 4.848 1.00 83.62 250 THR A CA 1
ATOM 1930 C C . THR A 1 250 ? -5.261 11.422 6.117 1.00 83.62 250 THR A C 1
ATOM 1932 O O . THR A 1 250 ? -6.295 11.070 6.679 1.00 83.62 250 THR A O 1
ATOM 1935 N N . ILE A 1 251 ? -4.068 11.036 6.569 1.00 86.19 251 ILE A N 1
ATOM 1936 C CA . ILE A 1 251 ? -3.883 10.168 7.737 1.00 86.19 251 ILE A CA 1
ATOM 1937 C C . ILE A 1 251 ? -4.392 10.802 9.038 1.00 86.19 251 ILE A C 1
ATOM 1939 O O . ILE A 1 251 ? -4.929 10.105 9.898 1.00 86.19 251 ILE A O 1
ATOM 1943 N N . PHE A 1 252 ? -4.304 12.130 9.142 1.00 86.69 252 PHE A N 1
ATOM 1944 C CA . PHE A 1 252 ? -4.808 12.894 10.282 1.00 86.69 252 PHE A CA 1
ATOM 1945 C C . PHE A 1 252 ? -6.339 12.863 10.348 1.00 86.69 252 PHE A C 1
ATOM 1947 O O . PHE A 1 252 ? -6.904 12.641 11.411 1.00 86.69 252 PHE A O 1
ATOM 1954 N N . PHE A 1 253 ? -7.012 12.936 9.198 1.00 87.44 253 PHE A N 1
ATOM 1955 C CA . PHE A 1 253 ? -8.471 12.854 9.136 1.00 87.44 253 PHE A CA 1
ATOM 1956 C C . PHE A 1 253 ? -9.011 11.523 9.686 1.00 87.44 253 PHE A C 1
ATOM 1958 O O . PHE A 1 253 ? -10.087 11.481 10.280 1.00 87.44 253 PHE A O 1
ATOM 1965 N N . ALA A 1 254 ? -8.265 10.425 9.517 1.00 87.50 254 ALA A N 1
ATOM 1966 C CA . ALA A 1 254 ? -8.723 9.104 9.931 1.00 87.50 254 ALA A CA 1
ATOM 1967 C C . ALA A 1 254 ? -8.982 9.012 11.443 1.00 87.50 254 ALA A C 1
ATOM 1969 O O . ALA A 1 254 ? -10.032 8.518 11.851 1.00 87.50 254 ALA A O 1
ATOM 1970 N N . HIS A 1 255 ? -8.052 9.487 12.280 1.00 88.50 255 HIS A N 1
ATOM 1971 C CA . HIS A 1 255 ? -8.209 9.377 13.734 1.00 88.50 255 HIS A CA 1
ATOM 1972 C C . HIS A 1 255 ? -9.242 10.376 14.279 1.00 88.50 255 HIS A C 1
ATOM 1974 O O . HIS A 1 255 ? -10.052 9.999 15.122 1.00 88.50 255 HIS A O 1
ATOM 1980 N N . GLU A 1 256 ? -9.280 11.604 13.750 1.00 89.94 256 GLU A N 1
ATOM 1981 C CA . GLU A 1 256 ? -10.296 12.607 14.103 1.00 89.94 256 GLU A CA 1
ATOM 1982 C C . GLU A 1 256 ? -11.708 12.084 13.826 1.00 89.94 256 GLU A C 1
ATOM 1984 O O . GLU A 1 256 ? -12.606 12.195 14.664 1.00 89.94 256 GLU A O 1
ATOM 1989 N N . ARG A 1 257 ? -11.904 11.436 12.669 1.00 91.12 257 ARG A N 1
ATOM 1990 C CA . ARG A 1 257 ? -13.206 10.878 12.304 1.00 91.12 257 ARG A CA 1
ATOM 1991 C C . ARG A 1 257 ? -13.615 9.702 13.190 1.00 91.12 257 ARG A C 1
ATOM 1993 O O . ARG A 1 257 ? -14.802 9.576 13.483 1.00 91.12 257 ARG A O 1
ATOM 2000 N N . ILE A 1 258 ? -12.669 8.863 13.621 1.00 91.81 258 ILE A N 1
ATOM 2001 C CA . ILE A 1 258 ? -12.941 7.781 14.584 1.00 91.81 258 ILE A CA 1
ATOM 2002 C C . ILE A 1 258 ? -13.473 8.368 15.895 1.00 91.81 258 ILE A C 1
ATOM 2004 O O . ILE A 1 258 ? -14.499 7.901 16.378 1.00 91.81 258 ILE A O 1
ATOM 2008 N N . LEU A 1 259 ? -12.823 9.404 16.432 1.00 90.69 259 LEU A N 1
ATOM 2009 C CA . LEU A 1 259 ? -13.236 10.045 17.686 1.00 90.69 259 LEU A CA 1
ATOM 2010 C C . LEU A 1 259 ? -14.623 10.682 17.575 1.00 90.69 259 LEU A C 1
ATOM 2012 O O . LEU A 1 259 ? -15.495 10.370 18.377 1.00 90.69 259 LEU A O 1
ATOM 2016 N N . SER A 1 260 ? -14.866 11.470 16.522 1.00 89.06 260 SER A N 1
ATOM 2017 C CA . SER A 1 260 ? -16.190 12.061 16.266 1.00 89.06 260 SER A CA 1
ATOM 2018 C C . SER A 1 260 ? -17.292 11.001 16.204 1.00 89.06 260 SER A C 1
ATOM 2020 O O . SER A 1 260 ? -18.361 11.186 16.772 1.00 89.06 260 SER A O 1
ATOM 2022 N N . LEU A 1 261 ? -17.035 9.871 15.539 1.00 87.00 261 LEU A N 1
ATOM 2023 C CA . LEU A 1 261 ? -18.019 8.799 15.440 1.00 87.00 261 LEU A CA 1
ATOM 2024 C C . LEU A 1 261 ? -18.309 8.131 16.780 1.00 87.00 261 LEU A C 1
ATOM 2026 O O . LEU A 1 261 ? -19.385 7.553 16.902 1.00 87.00 261 LEU A O 1
ATOM 2030 N N . ILE A 1 262 ? -17.371 8.132 17.731 1.00 87.00 262 ILE A N 1
ATOM 2031 C CA . ILE A 1 262 ? -17.584 7.610 19.086 1.00 87.00 262 ILE A CA 1
ATOM 2032 C C . ILE A 1 262 ? -18.520 8.541 19.845 1.00 87.00 262 ILE A C 1
ATOM 2034 O O . ILE A 1 262 ? -19.533 8.056 20.345 1.00 87.00 262 ILE A O 1
ATOM 2038 N N . ASP A 1 263 ? -18.233 9.843 19.826 1.00 81.38 263 ASP A N 1
ATOM 2039 C CA . ASP A 1 263 ? -19.011 10.865 20.530 1.00 81.38 263 ASP A CA 1
ATOM 2040 C C . ASP A 1 263 ? -20.463 10.926 20.031 1.00 81.38 263 ASP A C 1
ATOM 2042 O O . ASP A 1 263 ? -21.385 10.923 20.843 1.00 81.38 263 ASP A O 1
ATOM 2046 N N . ASP A 1 264 ? -20.679 10.862 18.710 1.00 70.62 264 ASP A N 1
ATOM 2047 C CA . ASP A 1 264 ? -22.010 10.900 18.076 1.00 70.62 264 ASP A CA 1
ATOM 2048 C C . ASP A 1 264 ? -22.913 9.696 18.438 1.00 70.62 264 ASP A C 1
ATOM 2050 O O . ASP A 1 264 ? -24.115 9.711 18.164 1.00 70.62 264 ASP A O 1
ATOM 2054 N N . GLY A 1 265 ? -22.342 8.621 18.994 1.00 55.78 265 GLY A N 1
ATOM 2055 C CA . GLY A 1 265 ? -23.052 7.398 19.383 1.00 55.78 265 GLY A CA 1
ATOM 2056 C C . GLY A 1 265 ? -23.259 7.228 20.892 1.00 55.78 265 GLY A C 1
ATOM 2057 O O . GLY A 1 265 ? -23.614 6.118 21.299 1.00 55.78 265 GLY A O 1
ATOM 2058 N N . SER A 1 266 ? -22.983 8.273 21.682 1.00 47.59 266 SER A N 1
ATOM 2059 C CA . SER A 1 266 ? -23.089 8.309 23.153 1.00 47.59 266 SER A CA 1
ATOM 2060 C C . SER A 1 266 ? -24.425 8.868 23.630 1.00 47.59 266 SER A C 1
ATOM 2062 O O . SER A 1 266 ? -24.925 9.825 22.999 1.00 47.59 266 SER A O 1
#

Sequence (266 aa):
MPNLEKELHNGNGNGNGINGNTKIDEDSCINPHSFGIIGGGWYGCHIATSLRALGFRVKLFEQHSDCYMKHLATTSSGCIWASIMPVTVVEDGVLIEGERFDFVVDATWGHYMDLDLEVIYEATLLLYYEGPSEFPAVTLVDGPLASVYPTEMPGLFTLSSVPHTPLGQFKTAAEARAARDDVSPATISAKRALMEEQIMHYLPTFLKTFRYIGPQLAVKTKPLGAYDDRSCRVSRRGRVFSVMSGKIDTIFFAHERILSLIDDGS

Foldseek 3Di:
DDDDDDDDDDDDDDDDDDPPPPPPPPPPPQPPFEEEEEAPALLSLLLQQVCVVVNHHAEYEYQDPPHPPNPSNVPRRNYDHDPWDDWDDDPQAIDTPNDTGNAYEYPVQQQRHHDPAQKKKWKFKKWKKFFAQPDAWDDDDDDQAWTWADDPDGRITIIDTPVLGTPDIDRHPVVSVVSLVPCDPVSVVVSVVVSVVRVCVVVVCDVVGIGTDGMDIDMDMGGDDPDLQQAWDWDDDNRYIYTDGNDSVCSVVHNVVVVVVVVVVD

Nearest PDB structures (foldseek):
  4zn0-assembly1_C  TM=8.040E-01  e=2.095E-03  Methanosarcina mazei Go1
  4zn0-assembly2_B  TM=7.890E-01  e=7.133E-03  Methanosarcina mazei Go1
  7xe3-assembly1_A  TM=6.413E-01  e=3.103E-02  Homo sapiens
  4fwj-assembly3_B  TM=6.354E-01  e=6.087E-02  Homo sapiens
  7xe3-assembly2_B  TM=6.402E-01  e=6.471E-02  Homo sapiens

Organism: Gibberella intermedia (NCBI:txid948311)

InterPro domains:
  IPR036188 FAD/NAD(P)-binding domain superfamily [G3DSA:3.50.50.60] (22-93)
  IPR036291 NAD(P)-binding domain superfamily [SSF51735] (30-109)

Secondary structure (DSSP, 8-state):
-------------------------------S-EEEEE--SHHHHHHHHHHHHTT-EEEEEES-TT-TTHHHHHHHS--EE---PPPEEETTEEEETTEEESEEEE-SSSSSS--SS-EEEEEEEEEEEE--TTPPPEE--SSS-EEEEE-SSTTEEEEEETTTSEEEEESSHHHHHHHHHT--HHHHHHHHHHHHHHHHHH-TTHHHH-EEEEEEEEEEEEESSSS----EEEEEETTEEEEEES-STTHHHHHHHHHHHHHTT-